Protein 4Q7K (pdb70)

Sequence (188 aa):
NFSVKPGSLVAVLGSTLMNLIPRLGHISAVPQETVLFSGTIKENLKWGREDATDDEIVEAAKIAQIHDFIISLPEGYDSRVERGGRNFSGGQKQRLSIARALVKKPKVLILDDCTSSVDPITEKRILDGLKRYTKGCTTFIITQKIPTALLADKILVLHEGKVAGFGTHKELLEHCKPYREIYESQFG

Foldseek 3Di:
DLEDDQLFEEEEAAVVVVVCVVVSQQEAEQALQFFAAWFFLLCRLCVPPVPQDPVLLLLLLVLLVQQVVQCPDPVRRRDTQHGSSVVDDLQNRLSSSSSSRVSSLGSEYEYENNNVRPDPVSVLSNNVSSSVPNGSHYYYYYDLDPVSNQSTQKYFYAHVGDTQDIGHLVRCCVGGVVSVVSVVVRPD

Organism: Thermotoga maritima (strain ATCC 43589 / DSM 3109 / JCM 10099 / NBRC 100826 / MSB8) (NCBI:txid243274)

Structure (mmCIF, N/CA/C/O backbone):
data_4Q7K
#
_entry.id   4Q7K
#
_cell.length_a   80.170
_cell.length_b   80.170
_cell.length_c   129.570
_cell.angle_alpha   90.00
_cell.angle_beta   90.00
_cell.angle_gamma   120.00
#
_symmetry.space_group_name_H-M   'P 65 2 2'
#
loop_
_entity.id
_entity.type
_entity.pdbx_description
1 polymer 'ABC transporter'
2 water water
#
loop_
_atom_site.group_PDB
_atom_site.id
_atom_site.type_symbol
_atom_site.label_atom_id
_atom_site.label_alt_id
_atom_site.label_comp_id
_atom_site.label_asym_id
_atom_site.label_entity_id
_atom_site.label_seq_id
_atom_site.pdbx_PDB_ins_code
_atom_site.Cartn_x
_atom_site.Cartn_y
_atom_site.Cartn_z
_atom_site.occupancy
_atom_site.B_iso_or_equiv
_atom_site.auth_seq_id
_atom_site.auth_comp_id
_atom_site.auth_asym_id
_atom_site.auth_atom_id
_atom_site.pdbx_PDB_model_num
ATOM 1 N N . ASN A 1 25 ? 27.564 43.799 -17.398 1.00 125.91 353 ASN A N 1
ATOM 2 C CA . ASN A 1 25 ? 27.629 44.509 -16.126 1.00 122.27 353 ASN A CA 1
ATOM 3 C C . ASN A 1 25 ? 26.533 44.058 -15.169 1.00 116.64 353 ASN A C 1
ATOM 4 O O . ASN A 1 25 ? 26.727 43.149 -14.361 1.00 110.09 353 ASN A O 1
ATOM 9 N N . PHE A 1 26 ? 25.377 44.702 -15.279 1.00 119.75 354 PHE A N 1
ATOM 10 C CA . PHE A 1 26 ? 24.242 44.430 -14.410 1.00 118.62 354 PHE A CA 1
ATOM 11 C C . PHE A 1 26 ? 23.346 43.345 -15.026 1.00 119.86 354 PHE A C 1
ATOM 12 O O . PHE A 1 26 ? 22.140 43.290 -14.785 1.00 121.22 354 PHE A O 1
ATOM 20 N N . SER A 1 27 ? 23.948 42.471 -15.824 1.00 117.09 355 SER A N 1
ATOM 21 C CA . SER A 1 27 ? 23.216 41.353 -16.404 1.00 112.49 355 SER A CA 1
ATOM 22 C C . SER A 1 27 ? 23.669 40.031 -15.794 1.00 106.67 355 SER A C 1
ATOM 23 O O . SER A 1 27 ? 24.806 39.897 -15.338 1.00 107.13 355 SER A O 1
ATOM 26 N N . VAL A 1 28 ? 22.770 39.056 -15.784 1.00 98.06 356 VAL A N 1
ATOM 27 C CA . VAL A 1 28 ? 23.091 37.738 -15.262 1.00 92.45 356 VAL A CA 1
ATOM 28 C C . VAL A 1 28 ? 23.039 36.695 -16.367 1.00 87.89 356 VAL A C 1
ATOM 29 O O . VAL A 1 28 ? 22.123 36.695 -17.186 1.00 94.64 356 VAL A O 1
ATOM 33 N N . LYS A 1 29 ? 24.038 35.819 -16.396 1.00 82.71 357 LYS A N 1
ATOM 34 C CA . LYS A 1 29 ? 24.062 34.742 -17.367 1.00 90.27 357 LYS A CA 1
ATOM 35 C C . LYS A 1 29 ? 22.950 33.753 -17.053 1.00 95.07 357 LYS A C 1
ATOM 36 O O . LYS A 1 29 ? 22.913 33.188 -15.957 1.00 96.88 357 LYS A O 1
ATOM 42 N N . PRO A 1 30 ? 22.033 33.551 -18.013 1.00 99.23 358 PRO A N 1
ATOM 43 C CA . PRO A 1 30 ? 20.901 32.626 -17.881 1.00 93.27 358 PRO A CA 1
ATOM 44 C C . PRO A 1 30 ? 21.318 31.270 -17.322 1.00 89.08 358 PRO A C 1
ATOM 45 O O . PRO A 1 30 ? 22.274 30.671 -17.814 1.00 93.50 358 PRO A O 1
ATOM 49 N N . GLY A 1 31 ? 20.625 30.806 -16.286 1.00 75.88 359 GLY A N 1
ATOM 50 C CA . GLY A 1 31 ? 20.920 29.512 -15.706 1.00 71.44 359 GLY A CA 1
ATOM 51 C C . GLY A 1 31 ? 21.933 29.538 -14.580 1.00 76.71 359 GLY A C 1
ATOM 52 O O . GLY A 1 31 ? 22.365 28.487 -14.109 1.00 83.12 359 GLY A O 1
ATOM 53 N N . SER A 1 32 ? 22.319 30.730 -14.135 1.00 72.13 360 SER A N 1
ATOM 54 C CA . SER A 1 32 ? 23.286 30.819 -13.044 1.00 72.69 360 SER A CA 1
ATOM 55 C C . SER A 1 32 ? 22.608 30.945 -11.680 1.00 64.75 360 SER A C 1
ATOM 56 O O . SER A 1 32 ? 21.395 31.142 -11.588 1.00 59.85 360 SER A O 1
ATOM 59 N N . LEU A 1 33 ? 23.408 30.813 -10.628 1.00 59.40 361 LEU A N 1
ATOM 60 C CA . LEU A 1 33 ? 22.937 30.998 -9.261 1.00 56.49 361 LEU A CA 1
ATOM 61 C C . LEU A 1 33 ? 23.421 32.349 -8.726 1.00 51.23 361 LEU A C 1
ATOM 62 O O . LEU A 1 33 ? 24.607 32.652 -8.793 1.00 54.45 361 LEU A O 1
ATOM 67 N N . VAL A 1 34 ? 22.493 33.143 -8.198 1.00 49.15 362 VAL A N 1
ATOM 68 C CA . VAL A 1 34 ? 22.804 34.472 -7.655 1.00 49.56 362 VAL A CA 1
ATOM 69 C C . VAL A 1 34 ? 22.404 34.565 -6.182 1.00 47.23 362 VAL A C 1
ATOM 70 O O . VAL A 1 34 ? 21.236 34.402 -5.842 1.00 50.22 362 VAL A O 1
ATOM 74 N N . ALA A 1 35 ? 23.370 34.814 -5.305 1.00 45.81 363 ALA A N 1
ATOM 75 C CA . ALA A 1 35 ? 23.056 35.038 -3.896 1.00 48.61 363 ALA A CA 1
ATOM 76 C C . ALA A 1 35 ? 22.638 36.484 -3.685 1.00 52.72 363 ALA A C 1
ATOM 77 O O . ALA A 1 35 ? 23.220 37.401 -4.272 1.00 50.35 363 ALA A O 1
ATOM 79 N N . VAL A 1 36 ? 21.634 36.669 -2.836 1.00 45.65 364 VAL A N 1
ATOM 80 C CA . VAL A 1 36 ? 21.095 37.982 -2.531 1.00 55.50 364 VAL A CA 1
ATOM 81 C C . VAL A 1 36 ? 21.261 38.307 -1.049 1.00 54.20 364 VAL A C 1
ATOM 82 O O . VAL A 1 36 ? 20.622 37.677 -0.206 1.00 56.75 364 VAL A O 1
ATOM 86 N N . LEU A 1 37 ? 22.098 39.296 -0.743 1.00 51.47 365 LEU A N 1
ATOM 87 C CA . LEU A 1 37 ? 22.351 39.728 0.631 1.00 55.88 365 LEU A CA 1
ATOM 88 C C . LEU A 1 37 ? 21.759 41.111 0.880 1.00 62.12 365 LEU A C 1
ATOM 89 O O . LEU A 1 37 ? 21.691 41.934 -0.031 1.00 66.53 365 LEU A O 1
ATOM 94 N N . GLY A 1 38 ? 21.341 41.370 2.115 1.00 72.87 366 GLY A N 1
ATOM 95 C CA . GLY A 1 38 ? 20.874 42.695 2.501 1.00 73.22 366 GLY A CA 1
ATOM 96 C C . GLY A 1 38 ? 19.413 42.735 2.906 1.00 81.24 366 GLY A C 1
ATOM 97 O O . GLY A 1 38 ? 18.537 42.272 2.169 1.00 88.32 366 GLY A O 1
ATOM 98 N N . SER A 1 45 ? 10.584 41.227 -0.631 1.00 97.81 373 SER A N 1
ATOM 99 C CA . SER A 1 45 ? 9.958 41.411 -1.936 1.00 99.66 373 SER A CA 1
ATOM 100 C C . SER A 1 45 ? 10.499 42.653 -2.641 1.00 104.63 373 SER A C 1
ATOM 101 O O . SER A 1 45 ? 9.917 43.139 -3.613 1.00 101.67 373 SER A O 1
ATOM 104 N N . THR A 1 46 ? 11.617 43.162 -2.133 1.00 113.70 374 THR A N 1
ATOM 105 C CA . THR A 1 46 ? 12.315 44.285 -2.747 1.00 116.72 374 THR A CA 1
ATOM 106 C C . THR A 1 46 ? 13.010 43.826 -4.023 1.00 117.11 374 THR A C 1
ATOM 107 O O . THR A 1 46 ? 13.285 44.615 -4.928 1.00 116.79 374 THR A O 1
ATOM 111 N N . LEU A 1 47 ? 13.283 42.526 -4.069 1.00 111.05 375 LEU A N 1
ATOM 112 C CA . LEU A 1 47 ? 14.089 41.903 -5.114 1.00 96.69 375 LEU A CA 1
ATOM 113 C C . LEU A 1 47 ? 13.303 41.725 -6.406 1.00 93.84 375 LEU A C 1
ATOM 114 O O . LEU A 1 47 ? 13.870 41.757 -7.497 1.00 92.96 375 LEU A O 1
ATOM 119 N N . MET A 1 48 ? 11.995 41.542 -6.269 1.00 94.60 376 MET A N 1
ATOM 120 C CA . MET A 1 48 ? 11.120 41.284 -7.406 1.00 101.54 376 MET A CA 1
ATOM 121 C C . MET A 1 48 ? 11.191 42.373 -8.469 1.00 106.15 376 MET A C 1
ATOM 122 O O . MET A 1 48 ? 11.059 42.101 -9.664 1.00 101.77 376 MET A O 1
ATOM 127 N N . ASN A 1 49 ? 11.401 43.605 -8.025 1.00 112.41 377 ASN A N 1
ATOM 128 C CA . ASN A 1 49 ? 11.454 44.742 -8.928 1.00 120.60 377 ASN A CA 1
ATOM 129 C C . ASN A 1 49 ? 12.575 44.613 -9.951 1.00 116.37 377 ASN A C 1
ATOM 130 O O . ASN A 1 49 ? 12.370 44.840 -11.144 1.00 118.43 377 ASN A O 1
ATOM 135 N N . LEU A 1 50 ? 13.756 44.232 -9.479 1.00 105.32 378 LEU A N 1
ATOM 136 C CA . LEU A 1 50 ? 14.952 44.277 -10.309 1.00 104.34 378 LEU A CA 1
ATOM 137 C C . LEU A 1 50 ? 15.060 43.111 -11.289 1.00 110.23 378 LEU A C 1
ATOM 138 O O . LEU A 1 50 ? 15.723 43.237 -12.315 1.00 114.83 378 LEU A O 1
ATOM 143 N N . ILE A 1 51 ? 14.400 41.995 -10.985 1.00 109.77 379 ILE A N 1
ATOM 144 C CA . ILE A 1 51 ? 14.553 40.762 -11.768 1.00 104.43 379 ILE A CA 1
ATOM 145 C C . ILE A 1 51 ? 14.275 40.888 -13.278 1.00 108.08 379 ILE A C 1
ATOM 146 O O . ILE A 1 51 ? 15.083 40.419 -14.086 1.00 109.70 379 ILE A O 1
ATOM 151 N N . PRO A 1 52 ? 13.146 41.511 -13.676 1.00 107.55 380 PRO A N 1
ATOM 152 C CA . PRO A 1 52 ? 12.945 41.603 -15.129 1.00 116.25 380 PRO A CA 1
ATOM 153 C C . PRO A 1 52 ? 13.990 42.508 -15.778 1.00 122.93 380 PRO A C 1
ATOM 154 O O . PRO A 1 52 ? 14.551 42.173 -16.825 1.00 127.67 380 PRO A O 1
ATOM 158 N N . ARG A 1 53 ? 14.252 43.641 -15.131 1.00 120.39 381 ARG A N 1
ATOM 159 C CA . ARG A 1 53 ? 15.301 44.567 -15.543 1.00 118.91 381 ARG A CA 1
ATOM 160 C C . ARG A 1 53 ? 16.677 43.895 -15.408 1.00 116.39 381 ARG A C 1
ATOM 161 O O . ARG A 1 53 ? 17.659 44.323 -16.021 1.00 118.11 381 ARG A O 1
ATOM 169 N N . LEU A 1 54 ? 16.726 42.821 -14.623 1.00 113.86 382 LEU A N 1
ATOM 170 C CA . LEU A 1 54 ? 17.920 41.993 -14.500 1.00 107.30 382 LEU A CA 1
ATOM 171 C C . LEU A 1 54 ? 17.795 40.777 -15.417 1.00 106.71 382 LEU A C 1
ATOM 172 O O . LEU A 1 54 ? 18.793 40.248 -15.916 1.00 108.07 382 LEU A O 1
ATOM 177 N N . GLY A 1 79 ? 3.601 35.700 -15.162 1.00 144.83 407 GLY A N 1
ATOM 178 C CA . GLY A 1 79 ? 5.013 35.410 -15.330 1.00 142.62 407 GLY A CA 1
ATOM 179 C C . GLY A 1 79 ? 5.361 33.952 -15.083 1.00 139.80 407 GLY A C 1
ATOM 180 O O . GLY A 1 79 ? 4.481 33.120 -14.850 1.00 143.01 407 GLY A O 1
ATOM 181 N N . HIS A 1 80 ? 6.656 33.648 -15.140 1.00 130.26 408 HIS A N 1
ATOM 182 C CA . HIS A 1 80 ? 7.154 32.290 -14.941 1.00 120.77 408 HIS A CA 1
ATOM 183 C C . HIS A 1 80 ? 8.122 32.263 -13.758 1.00 108.63 408 HIS A C 1
ATOM 184 O O . HIS A 1 80 ? 9.177 31.625 -13.815 1.00 92.63 408 HIS A O 1
ATOM 191 N N . ILE A 1 81 ? 7.765 32.971 -12.691 1.00 109.79 409 ILE A N 1
ATOM 192 C CA . ILE A 1 81 ? 8.635 33.095 -11.527 1.00 106.20 409 ILE A CA 1
ATOM 193 C C . ILE A 1 81 ? 8.114 32.306 -10.333 1.00 112.33 409 ILE A C 1
ATOM 194 O O . ILE A 1 81 ? 6.993 32.521 -9.871 1.00 118.08 409 ILE A O 1
ATOM 199 N N . SER A 1 82 ? 8.940 31.395 -9.835 1.00 88.02 410 SER A N 1
ATOM 200 C CA . SER A 1 82 ? 8.569 30.564 -8.700 1.00 82.65 410 SER A CA 1
ATOM 201 C C . SER A 1 82 ? 9.374 30.937 -7.456 1.00 81.09 410 SER A C 1
ATOM 202 O O . SER A 1 82 ? 10.600 30.833 -7.440 1.00 82.28 410 SER A O 1
ATOM 205 N N . ALA A 1 83 ? 8.671 31.375 -6.418 1.00 76.87 411 ALA A N 1
ATOM 206 C CA . ALA A 1 83 ? 9.294 31.713 -5.147 1.00 72.85 411 ALA A CA 1
ATOM 207 C C . ALA A 1 83 ? 8.914 30.710 -4.060 1.00 68.48 411 ALA A C 1
ATOM 208 O O . ALA A 1 83 ? 7.753 30.329 -3.925 1.00 77.25 411 ALA A O 1
ATOM 210 N N . VAL A 1 84 ? 9.908 30.288 -3.289 1.00 61.04 412 VAL A N 1
ATOM 211 C CA . VAL A 1 84 ? 9.695 29.368 -2.176 1.00 53.55 412 VAL A CA 1
ATOM 212 C C . VAL A 1 84 ? 9.786 30.165 -0.887 1.00 64.50 412 VAL A C 1
ATOM 213 O O . VAL A 1 84 ? 10.872 30.635 -0.535 1.00 59.31 412 VAL A O 1
ATOM 217 N N . PRO A 1 85 ? 8.648 30.342 -0.189 1.00 69.97 413 PRO A N 1
ATOM 218 C CA . PRO A 1 85 ? 8.606 31.098 1.071 1.00 77.73 413 PRO A CA 1
ATOM 219 C C . PRO A 1 85 ? 9.432 30.414 2.157 1.00 73.69 413 PRO A C 1
ATOM 220 O O . PRO A 1 85 ? 9.707 29.228 2.020 1.00 69.99 413 PRO A O 1
ATOM 224 N N . GLN A 1 86 ? 9.837 31.131 3.204 1.00 62.36 414 GLN A N 1
ATOM 225 C CA . GLN A 1 86 ? 10.575 30.474 4.283 1.00 70.42 414 GLN A CA 1
ATOM 226 C C . GLN A 1 86 ? 9.662 29.466 4.975 1.00 76.70 414 GLN A C 1
ATOM 227 O O . GLN A 1 86 ? 10.082 28.346 5.297 1.00 72.80 414 GLN A O 1
ATOM 233 N N . GLU A 1 87 ? 8.405 29.859 5.170 1.00 80.34 415 GLU A N 1
ATOM 234 C CA . GLU A 1 87 ? 7.409 28.971 5.758 1.00 93.06 415 GLU A CA 1
ATOM 235 C C . GLU A 1 87 ? 6.565 28.289 4.682 1.00 84.97 415 GLU A C 1
ATOM 236 O O . GLU A 1 87 ? 5.980 28.933 3.808 1.00 76.08 415 GLU A O 1
ATOM 242 N N . THR A 1 88 ? 6.499 26.969 4.781 1.00 86.22 416 THR A N 1
ATOM 243 C CA . THR A 1 88 ? 5.951 26.132 3.731 1.00 78.80 416 THR A CA 1
ATOM 244 C C . THR A 1 88 ? 4.429 25.987 3.789 1.00 64.15 416 THR A C 1
ATOM 245 O O . THR A 1 88 ? 3.811 26.165 4.837 1.00 66.72 416 THR A O 1
ATOM 249 N N . VAL A 1 89 ? 3.842 25.674 2.640 1.00 56.46 417 VAL A N 1
ATOM 250 C CA . VAL A 1 89 ? 2.438 25.298 2.526 1.00 54.21 417 VAL A CA 1
ATOM 251 C C . VAL A 1 89 ? 2.301 23.837 2.091 1.00 53.71 417 VAL A C 1
ATOM 252 O O . VAL A 1 89 ? 2.469 23.530 0.912 1.00 59.69 417 VAL A O 1
ATOM 256 N N . LEU A 1 90 ? 2.012 22.936 3.031 1.00 44.52 418 LEU A N 1
ATOM 257 C CA . LEU A 1 90 ? 1.801 21.535 2.691 1.00 41.04 418 LEU A CA 1
ATOM 258 C C . LEU A 1 90 ? 0.407 21.094 3.123 1.00 42.08 418 LEU A C 1
ATOM 259 O O . LEU A 1 90 ? -0.085 21.508 4.173 1.00 48.59 418 LEU A O 1
ATOM 264 N N . PHE A 1 91 ? -0.239 20.259 2.315 1.00 40.12 419 PHE A N 1
ATOM 265 C CA . PHE A 1 91 ? -1.638 19.947 2.615 1.00 42.79 419 PHE A CA 1
ATOM 266 C C . PHE A 1 91 ? -1.875 18.457 2.822 1.00 43.61 419 PHE A C 1
ATOM 267 O O . PHE A 1 91 ? -1.077 17.620 2.393 1.00 44.42 419 PHE A O 1
ATOM 275 N N . SER A 1 92 ? -2.962 18.140 3.524 1.00 47.48 420 SER A N 1
ATOM 276 C CA . SER A 1 92 ? -3.392 16.753 3.695 1.00 45.79 420 SER A CA 1
ATOM 277 C C . SER A 1 92 ? -3.593 16.125 2.336 1.00 48.03 420 SER A C 1
ATOM 278 O O . SER A 1 92 ? -4.305 16.679 1.494 1.00 52.61 420 SER A O 1
ATOM 281 N N . GLY A 1 93 ? -2.966 14.969 2.132 1.00 45.31 421 GLY A N 1
ATOM 282 C CA . GLY A 1 93 ? -2.999 14.266 0.863 1.00 45.81 421 GLY A CA 1
ATOM 283 C C . GLY A 1 93 ? -1.730 13.430 0.792 1.00 47.14 421 GLY A C 1
ATOM 284 O O . GLY A 1 93 ? -1.167 13.083 1.834 1.00 48.48 421 GLY A O 1
ATOM 285 N N . THR A 1 94 ? -1.262 13.107 -0.415 1.00 42.45 422 THR A N 1
ATOM 286 C CA . THR A 1 94 ? -0.006 12.375 -0.546 1.00 37.79 422 THR A CA 1
ATOM 287 C C . THR A 1 94 ? 1.159 13.303 -0.864 1.00 37.90 422 THR A C 1
ATOM 288 O O . THR A 1 94 ? 0.959 14.450 -1.250 1.00 38.39 422 THR A O 1
ATOM 292 N N . ILE A 1 95 ? 2.368 12.772 -0.715 1.00 36.40 423 ILE A N 1
ATOM 293 C CA . ILE A 1 95 ? 3.576 13.502 -1.081 1.00 34.34 423 ILE A CA 1
ATOM 294 C C . ILE A 1 95 ? 3.521 13.876 -2.560 1.00 36.70 423 ILE A C 1
ATOM 295 O O . ILE A 1 95 ? 3.787 15.009 -2.934 1.00 31.88 423 ILE A O 1
ATOM 300 N N . LYS A 1 96 ? 3.183 12.916 -3.412 1.00 36.17 424 LYS A N 1
ATOM 301 C CA . LYS A 1 96 ? 3.077 13.186 -4.839 1.00 35.57 424 LYS A CA 1
ATOM 302 C C . LYS A 1 96 ? 2.095 14.323 -5.156 1.00 35.44 424 LYS A C 1
ATOM 303 O O . LYS A 1 96 ? 2.404 15.225 -5.953 1.00 37.43 424 LYS A O 1
ATOM 309 N N . GLU A 1 97 ? 0.913 14.289 -4.544 1.00 36.54 425 GLU A N 1
ATOM 310 C CA . GLU A 1 97 ? -0.081 15.347 -4.759 1.00 36.30 425 GLU A CA 1
ATOM 311 C C . GLU A 1 97 ? 0.509 16.718 -4.392 1.00 34.31 425 GLU A C 1
ATOM 312 O O . GLU A 1 97 ? 0.313 17.715 -5.107 1.00 36.76 425 GLU A O 1
ATOM 318 N N . ASN A 1 98 ? 1.261 16.746 -3.294 1.00 36.81 426 ASN A N 1
ATOM 319 C CA . ASN A 1 98 ? 1.865 18.006 -2.819 1.00 37.71 426 ASN A CA 1
ATOM 320 C C . ASN A 1 98 ? 2.920 18.516 -3.779 1.00 36.02 426 ASN A C 1
ATOM 321 O O . ASN A 1 98 ? 2.991 19.708 -4.067 1.00 37.60 426 ASN A O 1
ATOM 326 N N . LEU A 1 99 ? 3.743 17.603 -4.292 1.00 32.48 427 LEU A N 1
ATOM 327 C CA . LEU A 1 99 ? 4.818 18.007 -5.196 1.00 32.92 427 LEU A CA 1
ATOM 328 C C . LEU A 1 99 ? 4.293 18.449 -6.566 1.00 35.06 427 LEU A C 1
ATOM 329 O O . LEU A 1 99 ? 4.923 19.274 -7.231 1.00 41.48 427 LEU A O 1
ATOM 334 N N . LYS A 1 100 ? 3.134 17.923 -6.967 1.00 37.40 428 LYS A N 1
ATOM 335 C CA . LYS A 1 100 ? 2.482 18.270 -8.233 1.00 43.55 428 LYS A CA 1
ATOM 336 C C . LYS A 1 100 ? 1.587 19.499 -8.178 1.00 42.02 428 LYS A C 1
ATOM 337 O O . LYS A 1 100 ? 1.040 19.916 -9.200 1.00 44.72 428 LYS A O 1
ATOM 343 N N . TRP A 1 101 ? 1.395 20.055 -6.987 1.00 44.97 429 TRP A N 1
ATOM 344 C CA . TRP A 1 101 ? 0.458 21.141 -6.814 1.00 48.01 429 TRP A CA 1
ATOM 345 C C . TRP A 1 101 ? 0.910 22.352 -7.633 1.00 50.88 429 TRP A C 1
ATOM 346 O O . TRP A 1 101 ? 1.994 22.891 -7.410 1.00 57.79 429 TRP A O 1
ATOM 357 N N . GLY A 1 102 ? 0.094 22.759 -8.599 1.00 53.95 430 GLY A N 1
ATOM 358 C CA . GLY A 1 102 ? 0.467 23.863 -9.465 1.00 66.26 430 GLY A CA 1
ATOM 359 C C . GLY A 1 102 ? 1.134 23.448 -10.771 1.00 64.93 430 GLY A C 1
ATOM 360 O O . GLY A 1 102 ? 1.372 24.285 -11.638 1.00 76.27 430 GLY A O 1
ATOM 361 N N . ARG A 1 103 ? 1.446 22.163 -10.917 1.00 52.54 431 ARG A N 1
ATOM 362 C CA . ARG A 1 103 ? 1.958 21.656 -12.195 1.00 44.12 431 ARG A CA 1
ATOM 363 C C . ARG A 1 103 ? 1.288 20.320 -12.524 1.00 38.27 431 ARG A C 1
ATOM 364 O O . ARG A 1 103 ? 1.850 19.240 -12.318 1.00 39.21 431 ARG A O 1
ATOM 372 N N . GLU A 1 104 ? 0.062 20.421 -13.047 1.00 40.15 432 GLU A N 1
ATOM 373 C CA . GLU A 1 104 ? -0.761 19.228 -13.269 1.00 37.69 432 GLU A CA 1
ATOM 374 C C . GLU A 1 104 ? -0.126 18.195 -14.189 1.00 38.90 432 GLU A C 1
ATOM 375 O O . GLU A 1 104 ? -0.414 17.010 -14.078 1.00 40.85 432 GLU A O 1
ATOM 381 N N . ASP A 1 105 ? 0.693 18.647 -15.128 1.00 36.62 433 ASP A N 1
ATOM 382 C CA . ASP A 1 105 ? 1.217 17.738 -16.151 1.00 36.54 433 ASP A CA 1
ATOM 383 C C . ASP A 1 105 ? 2.622 17.194 -15.834 1.00 41.58 433 ASP A C 1
ATOM 384 O O . ASP A 1 105 ? 3.289 16.669 -16.714 1.00 38.57 433 ASP A O 1
ATOM 389 N N . ALA A 1 106 ? 3.068 17.313 -14.594 1.00 35.44 434 ALA A N 1
ATOM 390 C CA . ALA A 1 106 ? 4.361 16.716 -14.207 1.00 34.84 434 ALA A CA 1
ATOM 391 C C . ALA A 1 106 ? 4.287 15.189 -14.179 1.00 37.00 434 ALA A C 1
ATOM 392 O O . ALA A 1 106 ? 3.336 14.608 -13.627 1.00 38.04 434 ALA A O 1
ATOM 394 N N . THR A 1 107 ? 5.278 14.532 -14.778 1.00 35.69 435 THR A N 1
ATOM 395 C CA . THR A 1 107 ? 5.318 13.072 -14.766 1.00 35.53 435 THR A CA 1
ATOM 396 C C . THR A 1 107 ? 5.933 12.581 -13.457 1.00 37.16 435 THR A C 1
ATOM 397 O O . THR A 1 107 ? 6.563 13.354 -12.730 1.00 34.17 435 THR A O 1
ATOM 401 N N . ASP A 1 108 ? 5.722 11.305 -13.145 1.00 37.02 436 ASP A N 1
ATOM 402 C CA . ASP A 1 108 ? 6.336 10.733 -11.951 1.00 39.16 436 ASP A CA 1
ATOM 403 C C . ASP A 1 108 ? 7.858 10.889 -11.981 1.00 35.76 436 ASP A C 1
ATOM 404 O O . ASP A 1 108 ? 8.480 11.206 -10.946 1.00 34.88 436 ASP A O 1
ATOM 409 N N . ASP A 1 109 ? 8.479 10.680 -13.141 1.00 33.63 437 ASP A N 1
ATOM 410 C CA . ASP A 1 109 ? 9.947 10.802 -13.166 1.00 33.19 437 ASP A CA 1
ATOM 411 C C . ASP A 1 109 ? 10.413 12.247 -13.042 1.00 35.83 437 ASP A C 1
ATOM 412 O O . ASP A 1 109 ? 11.457 12.512 -12.483 1.00 34.45 437 ASP A O 1
ATOM 417 N N . GLU A 1 110 ? 9.641 13.195 -13.574 1.00 31.11 438 GLU A N 1
ATOM 418 C CA . GLU A 1 110 ? 9.988 14.599 -13.344 1.00 29.64 438 GLU A CA 1
ATOM 419 C C . GLU A 1 110 ? 9.915 14.974 -11.859 1.00 32.53 438 GLU A C 1
ATOM 420 O O . GLU A 1 110 ? 10.719 15.763 -11.352 1.00 33.48 438 GLU A O 1
ATOM 426 N N . ILE A 1 111 ? 8.951 14.412 -11.139 1.00 30.75 439 ILE A N 1
ATOM 427 C CA . ILE A 1 111 ? 8.856 14.683 -9.711 1.00 34.08 439 ILE A CA 1
ATOM 428 C C . ILE A 1 111 ? 10.054 14.071 -8.964 1.00 34.56 439 ILE A C 1
ATOM 429 O O . ILE A 1 111 ? 10.592 14.658 -8.039 1.00 32.73 439 ILE A O 1
ATOM 434 N N . VAL A 1 112 ? 10.450 12.875 -9.383 1.00 34.16 440 VAL A N 1
ATOM 435 C CA . VAL A 1 112 ? 11.624 12.241 -8.774 1.00 30.68 440 VAL A CA 1
ATOM 436 C C . VAL A 1 112 ? 12.856 13.086 -9.010 1.00 33.61 440 VAL A C 1
ATOM 437 O O . VAL A 1 112 ? 13.653 13.296 -8.092 1.00 36.03 440 VAL A O 1
ATOM 441 N N . GLU A 1 113 ? 13.021 13.567 -10.243 1.00 32.36 441 GLU A N 1
ATOM 442 C CA . GLU A 1 113 ? 14.226 14.329 -10.578 1.00 36.53 441 GLU A CA 1
ATOM 443 C C . GLU A 1 113 ? 14.292 15.587 -9.711 1.00 40.68 441 GLU A C 1
ATOM 444 O O . GLU A 1 113 ? 15.354 15.947 -9.181 1.00 33.55 441 GLU A O 1
ATOM 450 N N . ALA A 1 114 ? 13.142 16.236 -9.524 1.00 33.80 442 ALA A N 1
ATOM 451 C CA . ALA A 1 114 ? 13.061 17.408 -8.659 1.00 35.43 442 ALA A CA 1
ATOM 452 C C . ALA A 1 114 ? 13.398 17.097 -7.206 1.00 38.24 442 ALA A C 1
ATOM 453 O O . ALA A 1 114 ? 14.084 17.872 -6.536 1.00 36.15 442 ALA A O 1
ATOM 455 N N . ALA A 1 115 ? 12.845 16.003 -6.700 1.00 31.64 443 ALA A N 1
ATOM 456 C CA . ALA A 1 115 ? 13.083 15.605 -5.322 1.00 33.19 443 ALA A CA 1
ATOM 457 C C . ALA A 1 115 ? 14.542 15.194 -5.132 1.00 31.87 443 ALA A C 1
ATOM 458 O O . ALA A 1 115 ? 15.120 15.447 -4.085 1.00 31.06 443 ALA A O 1
ATOM 460 N N . LYS A 1 116 ? 15.157 14.604 -6.156 1.00 29.34 444 LYS A N 1
ATOM 461 C CA . LYS A 1 116 ? 16.599 14.314 -6.063 1.00 33.05 444 LYS A CA 1
ATOM 462 C C . LYS A 1 116 ? 17.456 15.587 -5.960 1.00 33.76 444 LYS A C 1
ATOM 463 O O . LYS A 1 116 ? 18.385 15.654 -5.162 1.00 33.75 444 LYS A O 1
ATOM 469 N N . ILE A 1 117 ? 17.133 16.614 -6.748 1.00 34.05 445 ILE A N 1
ATOM 470 C CA . ILE A 1 117 ? 17.874 17.872 -6.655 1.00 35.79 445 ILE A CA 1
ATOM 471 C C . ILE A 1 117 ? 17.675 18.533 -5.294 1.00 32.31 445 ILE A C 1
ATOM 472 O O . ILE A 1 117 ? 18.628 19.071 -4.714 1.00 33.95 445 ILE A O 1
ATOM 477 N N . ALA A 1 118 ? 16.439 18.473 -4.787 1.00 31.51 446 ALA A N 1
ATOM 478 C CA . ALA A 1 118 ? 16.104 18.999 -3.457 1.00 33.74 446 ALA A CA 1
ATOM 479 C C . ALA A 1 118 ? 16.629 18.120 -2.305 1.00 33.27 446 ALA A C 1
ATOM 480 O O . ALA A 1 118 ? 16.387 18.413 -1.140 1.00 30.58 446 ALA A O 1
ATOM 482 N N . GLN A 1 119 ? 17.333 17.038 -2.634 1.00 31.87 447 GLN A N 1
ATOM 483 C CA . GLN A 1 119 ? 17.867 16.115 -1.619 1.00 33.84 447 GLN A CA 1
ATOM 484 C C . GLN A 1 119 ? 16.818 15.550 -0.645 1.00 33.30 447 GLN A C 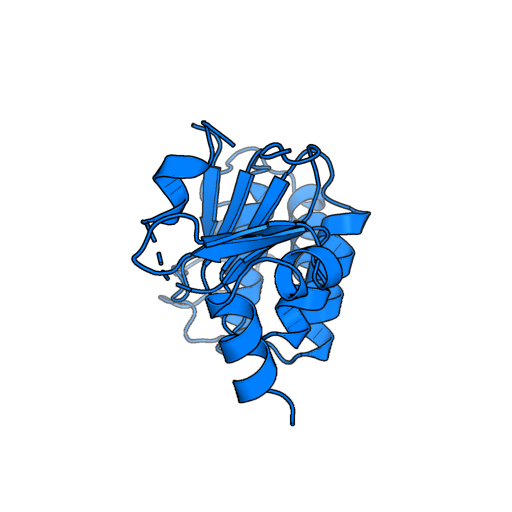1
ATOM 485 O O . GLN A 1 119 ? 17.095 15.372 0.549 1.00 33.67 447 GLN A O 1
ATOM 491 N N . ILE A 1 120 ? 15.641 15.214 -1.176 1.00 31.77 448 ILE A N 1
ATOM 492 C CA . ILE A 1 120 ? 14.559 14.681 -0.346 1.00 32.54 448 ILE A CA 1
ATOM 493 C C . ILE A 1 120 ? 14.042 13.332 -0.929 1.00 35.82 448 ILE A C 1
ATOM 494 O O . ILE A 1 120 ? 13.225 12.659 -0.302 1.00 32.14 448 ILE A O 1
ATOM 499 N N . HIS A 1 121 ? 14.549 12.936 -2.101 1.00 32.63 449 HIS A N 1
ATOM 500 C CA . HIS A 1 121 ? 14.105 11.703 -2.771 1.00 33.98 449 HIS A CA 1
ATOM 501 C C . HIS A 1 121 ? 14.421 10.458 -1.944 1.00 35.35 449 HIS A C 1
ATOM 502 O O . HIS A 1 121 ? 13.596 9.551 -1.834 1.00 35.99 449 HIS A O 1
ATOM 509 N N . ASP A 1 122 ? 15.627 10.400 -1.379 1.00 32.25 450 ASP A N 1
ATOM 510 C CA . ASP A 1 122 ? 16.012 9.196 -0.646 1.00 40.07 450 ASP A CA 1
ATOM 511 C C . ASP A 1 122 ? 15.103 9.029 0.555 1.00 37.97 450 ASP A C 1
ATOM 512 O O . ASP A 1 122 ? 14.707 7.904 0.896 1.00 40.01 450 ASP A O 1
ATOM 517 N N . PHE A 1 123 ? 14.796 10.141 1.213 1.00 35.06 451 PHE A N 1
ATOM 518 C CA . PHE A 1 123 ? 13.864 10.125 2.327 1.00 33.72 451 PHE A CA 1
ATOM 519 C C . PHE A 1 123 ? 12.463 9.665 1.902 1.00 39.52 451 PHE A C 1
ATOM 520 O O . PHE A 1 123 ? 11.867 8.788 2.548 1.00 39.37 451 PHE A O 1
ATOM 528 N N . ILE A 1 124 ? 11.948 10.230 0.811 1.00 31.76 452 ILE A N 1
ATOM 529 C CA . ILE A 1 124 ? 10.629 9.802 0.299 1.00 32.68 452 ILE A CA 1
ATOM 530 C C . ILE A 1 124 ? 10.614 8.304 -0.023 1.00 36.99 452 ILE A C 1
ATOM 531 O O . ILE A 1 124 ? 9.699 7.614 0.378 1.00 39.03 452 ILE A O 1
ATOM 536 N N . ILE A 1 125 ? 11.637 7.813 -0.720 1.00 35.66 453 ILE A N 1
ATOM 537 C CA . ILE A 1 125 ? 11.737 6.389 -1.100 1.00 37.11 453 ILE A CA 1
ATOM 538 C C . ILE A 1 125 ? 11.749 5.496 0.126 1.00 38.57 453 ILE A C 1
ATOM 539 O O . ILE A 1 1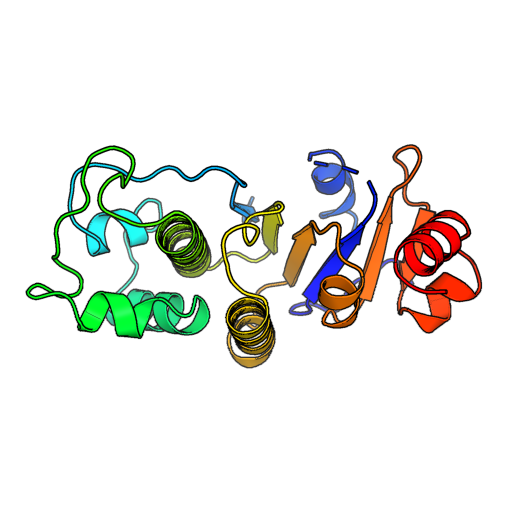25 ? 11.245 4.360 0.102 1.00 40.49 453 ILE A O 1
ATOM 544 N N . SER A 1 126 ? 12.315 6.015 1.214 1.00 38.07 454 SER A N 1
ATOM 545 C CA . SER A 1 126 ? 12.467 5.210 2.429 1.00 42.30 454 SER A CA 1
ATOM 546 C C . SER A 1 126 ? 11.133 4.988 3.141 1.00 45.40 454 SER A C 1
ATOM 547 O O . SER A 1 126 ? 10.989 4.058 3.930 1.00 49.61 454 SER A O 1
ATOM 550 N N . LEU A 1 127 ? 10.143 5.816 2.838 1.00 42.29 455 LEU A N 1
ATOM 551 C CA . LEU A 1 127 ? 8.839 5.667 3.473 1.00 47.88 455 LEU A CA 1
ATOM 552 C C . LEU A 1 127 ? 8.091 4.472 2.872 1.00 55.18 455 LEU A C 1
ATOM 553 O O . LEU A 1 127 ? 8.227 4.187 1.687 1.00 56.88 455 LEU A O 1
ATOM 558 N N . PRO A 1 128 ? 7.318 3.759 3.701 1.00 62.59 456 PRO A N 1
ATOM 559 C CA . PRO A 1 128 ? 6.602 2.559 3.252 1.00 60.90 456 PRO A CA 1
ATOM 560 C C . PRO A 1 128 ? 5.809 2.738 1.953 1.00 50.12 456 PRO A C 1
ATOM 561 O O . PRO A 1 128 ? 5.823 1.814 1.144 1.00 53.55 456 PRO A O 1
ATOM 565 N N . GLU A 1 129 ? 5.139 3.868 1.743 1.00 41.61 457 GLU A N 1
ATOM 566 C CA . GLU A 1 129 ? 4.398 4.045 0.482 1.00 43.93 457 GLU A CA 1
ATOM 567 C C . GLU A 1 129 ? 5.101 4.950 -0.523 1.00 44.43 457 GLU A C 1
ATOM 568 O O . GLU A 1 129 ? 4.508 5.356 -1.535 1.00 43.41 457 GLU A O 1
ATOM 574 N N . GLY A 1 130 ? 6.366 5.267 -0.250 1.00 41.44 458 GLY A N 1
ATOM 575 C CA . GLY A 1 130 ? 7.122 6.123 -1.139 1.00 36.10 458 GLY A CA 1
ATOM 576 C C . GLY A 1 130 ? 6.414 7.426 -1.457 1.00 36.24 458 GLY A C 1
ATOM 577 O O . GLY A 1 130 ? 5.967 8.144 -0.563 1.00 36.97 458 GLY A O 1
ATOM 578 N N . TYR A 1 131 ? 6.318 7.743 -2.740 1.00 36.14 459 TYR A N 1
ATOM 579 C CA . TYR A 1 131 ? 5.702 8.996 -3.147 1.00 39.20 459 TYR A CA 1
ATOM 580 C C . TYR A 1 131 ? 4.192 9.056 -2.877 1.00 41.29 459 TYR A C 1
ATOM 581 O O . TYR A 1 131 ? 3.577 10.119 -2.981 1.00 38.88 459 TYR A O 1
ATOM 590 N N . ASP A 1 132 ? 3.589 7.928 -2.532 1.00 39.71 460 ASP A N 1
ATOM 591 C CA . ASP A 1 132 ? 2.152 7.929 -2.248 1.00 37.68 460 ASP A CA 1
ATOM 592 C C . ASP A 1 132 ? 1.890 7.998 -0.740 1.00 47.61 460 ASP A C 1
ATOM 593 O O . ASP A 1 132 ? 0.752 7.850 -0.294 1.00 43.29 460 ASP A O 1
ATOM 598 N N . SER A 1 133 ? 2.952 8.218 0.035 1.00 41.29 461 SER A N 1
ATOM 599 C CA . SER A 1 133 ? 2.851 8.346 1.491 1.00 48.49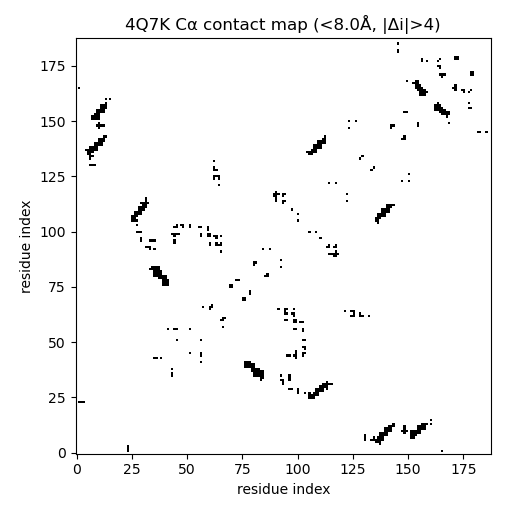 461 SER A CA 1
ATOM 600 C C . SER A 1 133 ? 2.066 9.568 1.929 1.00 46.65 461 SER A C 1
ATOM 601 O O . SER A 1 133 ? 2.022 10.569 1.225 1.00 40.43 461 SER A O 1
ATOM 604 N N . ARG A 1 134 ? 1.503 9.492 3.131 1.00 45.74 462 ARG A N 1
ATOM 605 C CA . ARG A 1 134 ? 0.570 10.500 3.615 1.00 49.15 462 ARG A CA 1
ATOM 606 C C . ARG A 1 134 ? 1.289 11.757 4.093 1.00 52.01 462 ARG A C 1
ATOM 607 O O . ARG A 1 134 ? 2.329 11.689 4.754 1.00 47.53 462 ARG A O 1
ATOM 615 N N . VAL A 1 135 ? 0.732 12.905 3.723 1.00 46.83 463 VAL A N 1
ATOM 616 C CA . VAL A 1 135 ? 1.134 14.191 4.266 1.00 40.49 463 VAL A CA 1
ATOM 617 C C . VAL A 1 135 ? -0.024 14.633 5.150 1.00 45.23 463 VAL A C 1
ATOM 618 O O . VAL A 1 135 ? -1.186 14.589 4.724 1.00 45.85 463 VAL A O 1
ATOM 622 N N . GLU A 1 136 ? 0.274 14.999 6.389 1.00 44.58 464 GLU A N 1
ATOM 623 C CA . GLU A 1 136 ? -0.762 15.516 7.282 1.00 51.25 464 GLU A CA 1
ATOM 624 C C . GLU A 1 136 ? -0.913 17.009 7.046 1.00 48.66 464 GLU A C 1
ATOM 625 O O . GLU A 1 136 ? -0.046 17.622 6.421 1.00 48.87 464 GLU A O 1
ATOM 631 N N . ARG A 1 137 ? -2.001 17.606 7.533 1.00 50.60 465 ARG A N 1
ATOM 632 C CA . ARG A 1 137 ? -2.231 19.015 7.251 1.00 48.96 465 ARG A CA 1
ATOM 633 C C . ARG A 1 137 ? -1.044 19.844 7.736 1.00 54.24 465 ARG A C 1
ATOM 634 O O . ARG A 1 137 ? -0.514 19.619 8.824 1.00 57.90 465 ARG A O 1
ATOM 642 N N . GLY A 1 138 ? -0.584 20.757 6.885 1.00 47.70 466 GLY A N 1
ATOM 643 C CA . GLY A 1 138 ? 0.561 21.592 7.204 1.00 50.49 466 GLY A CA 1
ATOM 644 C C . GLY A 1 138 ? 1.872 20.833 7.159 1.00 51.90 466 GLY A C 1
ATOM 645 O O . GLY A 1 138 ? 2.935 21.398 7.418 1.00 52.20 466 GLY A O 1
ATOM 646 N N . GLY A 1 139 ? 1.797 19.550 6.826 1.00 51.33 467 GLY A N 1
ATOM 647 C CA . GLY A 1 139 ? 2.979 18.702 6.783 1.00 50.92 467 GLY A CA 1
ATOM 648 C C . GLY A 1 139 ? 3.601 18.507 8.153 1.00 52.33 467 GLY A C 1
ATOM 649 O O . GLY A 1 139 ? 4.827 18.383 8.281 1.00 46.76 467 GLY A O 1
ATOM 650 N N . ARG A 1 140 ? 2.756 18.463 9.181 1.00 51.63 468 ARG A N 1
ATOM 651 C CA . ARG A 1 140 ? 3.237 18.423 10.559 1.00 56.83 468 ARG A CA 1
ATOM 652 C C . ARG A 1 140 ? 3.905 17.094 10.905 1.00 48.90 468 ARG A C 1
ATOM 653 O O . ARG A 1 140 ? 4.569 16.985 11.932 1.00 54.78 468 ARG A O 1
ATOM 661 N N . ASN A 1 141 ? 3.750 16.089 10.045 1.00 48.04 469 ASN A N 1
ATOM 662 C CA . ASN A 1 141 ? 4.382 14.801 10.295 1.00 51.70 469 ASN A CA 1
ATOM 663 C C . ASN A 1 141 ? 5.823 14.774 9.789 1.00 52.81 469 ASN A C 1
ATOM 664 O O . ASN A 1 141 ? 6.519 13.772 9.929 1.00 58.84 469 ASN A O 1
ATOM 669 N N . PHE A 1 142 ? 6.276 15.883 9.207 1.00 44.89 470 PHE A N 1
ATOM 670 C CA . PHE A 1 142 ? 7.669 16.005 8.784 1.00 47.65 470 PHE A CA 1
ATOM 671 C C . PHE A 1 142 ? 8.437 17.027 9.614 1.00 43.43 470 PHE A C 1
ATOM 672 O O . PHE A 1 142 ? 7.847 17.933 10.199 1.00 45.49 470 PHE A O 1
ATOM 680 N N . SER A 1 143 ? 9.757 16.866 9.659 1.00 46.99 471 SER A N 1
ATOM 681 C CA . SER A 1 143 ? 10.636 17.847 10.304 1.00 46.81 471 SER A CA 1
ATOM 682 C C . SER A 1 143 ? 10.688 19.139 9.502 1.00 50.96 471 SER A C 1
ATOM 683 O O . SER A 1 143 ? 10.285 19.168 8.341 1.00 44.07 471 SER A O 1
ATOM 686 N N . GLY A 1 144 ? 11.215 20.200 10.113 1.00 49.83 472 GLY A N 1
ATOM 687 C CA . GLY A 1 144 ? 11.341 21.481 9.441 1.00 49.82 472 GLY A CA 1
ATOM 688 C C . GLY A 1 144 ? 12.153 21.412 8.155 1.00 42.75 472 GLY A C 1
ATOM 689 O O . GLY A 1 144 ? 11.769 21.993 7.138 1.00 42.20 472 GLY A O 1
ATOM 690 N N . GLY A 1 145 ? 13.271 20.690 8.200 1.00 41.18 473 GLY A N 1
ATOM 691 C CA . GLY A 1 145 ? 14.158 20.583 7.058 1.00 46.83 473 GLY A CA 1
ATOM 692 C C . GLY A 1 145 ? 13.546 19.753 5.944 1.00 38.96 473 GLY A C 1
ATOM 693 O O . GLY A 1 145 ? 13.753 20.044 4.750 1.00 36.65 473 GLY A O 1
ATOM 694 N N . GLN A 1 146 ? 12.785 18.735 6.335 1.00 35.41 474 GLN A N 1
ATOM 695 C CA . GLN A 1 146 ? 12.048 17.912 5.385 1.00 34.77 474 GLN A CA 1
ATOM 696 C C . GLN A 1 146 ? 10.970 18.746 4.695 1.00 33.96 474 GLN A C 1
ATOM 697 O O . GLN A 1 146 ? 10.829 18.678 3.478 1.00 35.07 474 GLN A O 1
ATOM 703 N N . LYS A 1 147 ? 10.220 19.529 5.468 1.00 33.72 475 LYS A N 1
ATOM 704 C CA . LYS A 1 147 ? 9.248 20.449 4.868 1.00 36.72 475 LYS A CA 1
ATOM 705 C C . LYS A 1 147 ? 9.889 21.390 3.852 1.00 37.57 475 LYS A C 1
ATOM 706 O O . LYS A 1 147 ? 9.356 21.552 2.742 1.00 39.37 475 LYS A O 1
ATOM 712 N N . GLN A 1 148 ? 11.029 21.989 4.208 1.00 35.73 476 GLN A N 1
ATOM 713 C CA . GLN A 1 148 ? 11.656 22.957 3.327 1.00 34.02 476 GLN A CA 1
ATOM 714 C C . GLN A 1 148 ? 12.118 22.304 2.041 1.00 36.17 476 GLN A C 1
ATOM 715 O O . GLN A 1 148 ? 11.982 22.894 0.970 1.00 35.36 476 GLN A O 1
ATOM 721 N N . ARG A 1 149 ? 12.624 21.074 2.127 1.00 35.58 477 ARG A N 1
ATOM 722 C CA . ARG A 1 149 ? 13.081 20.401 0.915 1.00 31.08 477 ARG A CA 1
ATOM 723 C C . ARG A 1 149 ? 11.906 19.969 0.049 1.00 30.77 477 ARG A C 1
ATOM 724 O O . ARG A 1 149 ? 11.998 20.028 -1.185 1.00 32.40 477 ARG A O 1
ATOM 732 N N . LEU A 1 150 ? 10.792 19.595 0.665 1.00 30.79 478 LEU A N 1
ATOM 733 C CA . LEU A 1 150 ? 9.614 19.234 -0.146 1.00 33.24 478 LEU A CA 1
ATOM 734 C C . LEU A 1 150 ? 9.138 20.472 -0.912 1.00 36.37 478 LEU A C 1
ATOM 735 O O . LEU A 1 150 ? 8.716 20.389 -2.069 1.00 35.43 478 LEU A O 1
ATOM 740 N N . SER A 1 151 ? 9.200 21.624 -0.257 1.00 34.76 479 SER A N 1
ATOM 741 C CA . SER A 1 151 ? 8.771 22.874 -0.893 1.00 34.20 479 SER A CA 1
ATOM 742 C C . SER A 1 151 ? 9.667 23.258 -2.066 1.00 35.97 479 SER A C 1
ATOM 743 O O . SER A 1 151 ? 9.198 23.773 -3.085 1.00 36.16 479 SER A O 1
ATOM 746 N N . ILE A 1 152 ? 10.970 23.061 -1.900 1.00 33.64 480 ILE A N 1
ATOM 747 C CA . ILE A 1 152 ? 11.912 23.292 -2.987 1.00 31.41 480 ILE A CA 1
ATOM 748 C C . ILE A 1 152 ? 11.631 22.326 -4.158 1.00 32.88 480 ILE A C 1
ATOM 749 O O . ILE A 1 152 ? 11.591 22.738 -5.319 1.00 33.40 480 ILE A O 1
ATOM 754 N N . ALA A 1 153 ? 11.420 21.057 -3.839 1.00 32.31 481 ALA A N 1
ATOM 755 C CA . ALA A 1 153 ? 11.085 20.052 -4.849 1.00 27.66 481 ALA A CA 1
ATOM 756 C C . ALA A 1 153 ? 9.839 20.457 -5.627 1.00 31.12 481 ALA A C 1
ATOM 757 O O . ALA A 1 153 ? 9.820 20.397 -6.853 1.00 34.98 481 ALA A O 1
ATOM 759 N N . ARG A 1 154 ? 8.811 20.912 -4.922 1.00 31.99 482 ARG A N 1
ATOM 760 C CA . ARG A 1 154 ? 7.598 21.389 -5.609 1.00 33.80 482 ARG A CA 1
ATOM 761 C C . ARG A 1 154 ? 7.874 22.544 -6.568 1.00 35.10 482 ARG A C 1
ATOM 762 O O . ARG A 1 154 ? 7.315 22.597 -7.658 1.00 37.82 482 ARG A O 1
ATOM 770 N N . ALA A 1 155 ? 8.696 23.506 -6.159 1.00 31.89 483 ALA A N 1
ATOM 771 C CA . ALA A 1 155 ? 9.001 24.618 -7.031 1.00 33.67 483 ALA A CA 1
ATOM 772 C C . ALA A 1 155 ? 9.736 24.149 -8.286 1.00 37.50 483 ALA A C 1
ATOM 773 O O . ALA A 1 155 ? 9.495 24.672 -9.379 1.00 38.72 483 ALA A O 1
ATOM 775 N N . LEU A 1 15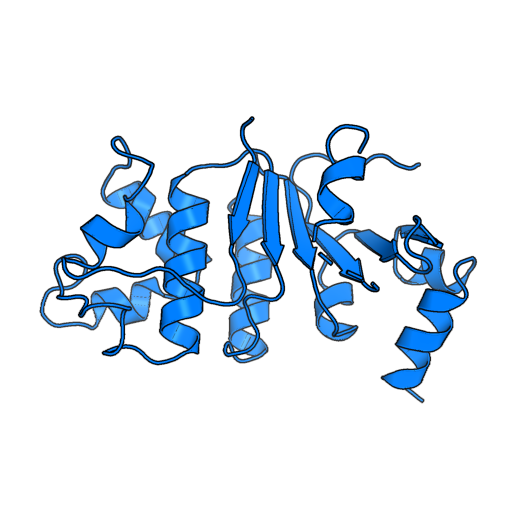6 ? 10.631 23.168 -8.128 1.00 33.47 484 LEU A N 1
ATOM 776 C CA . LEU A 1 156 ? 11.416 22.671 -9.260 1.00 34.98 484 LEU A CA 1
ATOM 777 C C . LEU A 1 156 ? 10.509 21.937 -10.244 1.00 36.50 484 LEU A C 1
ATOM 778 O O . LEU A 1 156 ? 10.695 22.031 -11.456 1.00 41.25 484 LEU A O 1
ATOM 783 N N . VAL A 1 157 ? 9.513 21.239 -9.712 1.00 34.70 485 VAL A N 1
ATOM 784 C CA . VAL A 1 157 ? 8.546 20.532 -10.551 1.00 37.15 485 VAL A CA 1
ATOM 785 C C . VAL A 1 157 ? 7.853 21.514 -11.503 1.00 41.81 485 VAL A C 1
ATOM 786 O O . VAL A 1 157 ? 7.531 21.166 -12.641 1.00 43.35 485 VAL A O 1
ATOM 790 N N . LYS A 1 158 ? 7.653 22.751 -11.049 1.00 37.51 486 LYS A N 1
ATOM 791 C CA . LYS A 1 158 ? 6.978 23.755 -11.872 1.00 46.16 486 LYS A CA 1
ATOM 792 C C . LYS A 1 158 ? 7.813 24.217 -13.057 1.00 49.10 486 LYS A C 1
ATOM 793 O O . LYS A 1 158 ? 7.301 24.903 -13.941 1.00 49.84 486 LYS A O 1
ATOM 799 N N . LYS A 1 159 ? 9.083 23.821 -13.081 1.00 50.91 487 LYS A N 1
ATOM 800 C CA . LYS A 1 159 ? 10.022 24.204 -14.137 1.00 54.75 487 LYS A CA 1
ATOM 801 C C . LYS A 1 159 ? 10.069 25.714 -14.392 1.00 56.21 487 LYS A C 1
ATOM 802 O O . LYS A 1 159 ? 9.848 26.165 -15.510 1.00 55.56 487 LYS A O 1
ATOM 808 N N . PRO A 1 160 ? 10.369 26.500 -13.352 1.00 52.83 488 PRO A N 1
ATOM 809 C CA . PRO A 1 160 ? 10.380 27.954 -13.551 1.00 58.23 488 PRO A CA 1
ATOM 810 C C . PRO A 1 160 ? 11.571 28.433 -14.386 1.00 53.24 488 PRO A C 1
ATOM 811 O O . PRO A 1 160 ? 12.578 27.730 -14.514 1.00 54.55 488 PRO A O 1
ATOM 815 N N . LYS A 1 161 ? 11.437 29.619 -14.966 1.00 61.74 489 LYS A N 1
ATOM 816 C CA . LYS A 1 161 ? 12.552 30.257 -15.652 1.00 69.96 489 LYS A CA 1
ATOM 817 C C . LYS A 1 161 ? 13.376 31.028 -14.624 1.00 66.02 489 LYS A C 1
ATOM 818 O O . LYS A 1 161 ? 14.589 31.201 -14.770 1.00 63.89 489 LYS A O 1
ATOM 824 N N . VAL A 1 162 ? 12.692 31.496 -13.585 1.00 64.20 490 VAL A N 1
ATOM 825 C CA . VAL A 1 162 ? 13.333 32.153 -12.451 1.00 66.18 490 VAL A CA 1
ATOM 826 C C . VAL A 1 162 ? 12.841 31.547 -11.144 1.00 62.45 490 VAL A C 1
ATOM 827 O O . VAL A 1 162 ? 11.640 31.509 -10.880 1.00 66.22 490 VAL A O 1
ATOM 831 N N . LEU A 1 163 ? 13.781 31.082 -10.333 1.00 54.37 491 LEU A N 1
ATOM 832 C CA . LEU A 1 163 ? 13.476 30.505 -9.030 1.00 48.09 491 LEU A CA 1
ATOM 833 C C . LEU A 1 163 ? 14.019 31.408 -7.926 1.00 59.85 491 LEU A C 1
ATOM 834 O O . LEU A 1 163 ? 15.175 31.818 -7.979 1.00 54.76 491 LEU A O 1
ATOM 839 N N . ILE A 1 164 ? 13.175 31.752 -6.957 1.00 52.88 492 ILE A N 1
ATOM 840 C CA . ILE A 1 164 ? 13.605 32.541 -5.810 1.00 53.52 492 ILE A CA 1
ATOM 841 C C . ILE A 1 164 ? 13.489 31.688 -4.559 1.00 55.85 492 ILE A C 1
ATOM 842 O O . ILE A 1 164 ? 12.388 31.269 -4.179 1.00 57.32 492 ILE A O 1
ATOM 847 N N . LEU A 1 165 ? 14.632 31.396 -3.946 1.00 47.10 493 LEU A N 1
ATOM 848 C CA . LEU A 1 165 ? 14.664 30.675 -2.683 1.00 47.12 493 LEU A CA 1
ATOM 849 C C . LEU A 1 165 ? 14.722 31.712 -1.572 1.00 50.88 493 LEU A C 1
ATOM 850 O O . LEU A 1 165 ? 15.782 32.271 -1.306 1.00 54.75 493 LEU A O 1
ATOM 855 N N . ASP A 1 166 ? 13.583 31.980 -0.943 1.00 55.75 494 ASP A N 1
ATOM 856 C CA . ASP A 1 166 ? 13.488 33.088 0.009 1.00 64.34 494 ASP A CA 1
ATOM 857 C C . ASP A 1 166 ? 13.822 32.646 1.425 1.00 58.85 494 ASP A C 1
ATOM 858 O O . ASP A 1 166 ? 12.918 32.436 2.235 1.00 60.38 494 ASP A O 1
ATOM 863 N N . ASP A 1 167 ? 15.117 32.501 1.711 1.00 56.27 495 ASP A N 1
ATOM 864 C CA . ASP A 1 167 ? 15.584 32.163 3.054 1.00 62.16 495 ASP A CA 1
ATOM 865 C C . ASP A 1 167 ? 14.906 30.877 3.521 1.00 65.81 495 ASP A C 1
ATOM 866 O O . ASP A 1 167 ? 14.442 30.771 4.658 1.00 74.43 495 ASP A O 1
ATOM 871 N N . CYS A 1 168 ? 14.843 29.900 2.625 1.00 56.71 496 CYS A N 1
ATOM 872 C CA . CYS A 1 168 ? 14.028 28.724 2.854 1.00 61.70 496 CYS A CA 1
ATOM 873 C C . CYS A 1 168 ? 14.871 27.467 3.028 1.00 61.05 496 CYS A C 1
ATOM 874 O O . CYS A 1 168 ? 14.417 26.375 2.709 1.00 56.54 496 CYS A O 1
ATOM 877 N N . THR A 1 169 ? 16.096 27.638 3.524 1.00 60.64 497 THR A N 1
ATOM 878 C CA . THR A 1 169 ? 17.011 26.527 3.781 1.00 56.31 497 THR A CA 1
ATOM 879 C C . THR A 1 169 ? 17.449 26.542 5.241 1.00 56.77 497 THR A C 1
ATOM 880 O O . THR A 1 169 ? 18.405 25.868 5.619 1.00 58.00 497 THR A O 1
ATOM 884 N N . SER A 1 170 ? 16.742 27.321 6.054 1.00 55.13 498 SER A N 1
ATOM 885 C CA . SER A 1 170 ? 17.194 27.623 7.412 1.00 61.53 498 SER A CA 1
ATOM 886 C C . SER A 1 170 ? 17.204 26.388 8.312 1.00 57.28 498 SER A C 1
ATOM 887 O O . SER A 1 170 ? 17.994 26.303 9.254 1.00 55.71 498 SER A O 1
ATOM 890 N N . SER A 1 171 ? 16.330 25.433 8.017 1.00 49.35 499 SER A N 1
ATOM 891 C CA . SER A 1 171 ? 16.276 24.195 8.786 1.00 48.37 499 SER A CA 1
ATOM 892 C C . SER A 1 171 ? 17.104 23.088 8.138 1.00 50.26 499 SER A C 1
ATOM 893 O O . SER A 1 171 ? 17.121 21.966 8.625 1.00 53.80 499 SER A O 1
ATOM 896 N N . VAL A 1 172 ? 17.767 23.402 7.028 1.00 46.28 500 VAL A N 1
ATOM 897 C CA . VAL A 1 172 ? 18.534 22.404 6.286 1.00 42.37 500 VAL A CA 1
ATOM 898 C C . VAL A 1 172 ? 20.030 22.549 6.618 1.00 49.79 500 VAL A C 1
ATOM 899 O O . VAL A 1 172 ? 20.590 23.638 6.527 1.00 49.12 500 VAL A O 1
ATOM 903 N N . ASP A 1 173 ? 20.667 21.453 7.014 1.00 49.33 501 ASP A N 1
ATOM 904 C CA . ASP A 1 173 ? 22.069 21.496 7.436 1.00 55.48 501 ASP A CA 1
ATOM 905 C C . ASP A 1 173 ? 22.975 21.935 6.282 1.00 56.52 501 ASP A C 1
ATOM 906 O O . ASP A 1 173 ? 22.635 21.720 5.117 1.00 51.29 501 ASP A O 1
ATOM 911 N N . PRO A 1 174 ? 24.138 22.534 6.597 1.00 55.35 502 PRO A N 1
ATOM 912 C CA . PRO A 1 174 ? 24.953 23.163 5.549 1.00 51.77 502 PRO A CA 1
ATOM 913 C C . PRO A 1 174 ? 25.467 22.199 4.472 1.00 51.20 502 PRO A C 1
ATOM 914 O O . PRO A 1 174 ? 25.653 22.627 3.330 1.00 50.22 502 PRO A O 1
ATOM 918 N N . ILE A 1 175 ? 25.698 20.935 4.820 1.00 52.98 503 ILE A N 1
ATOM 919 C CA . ILE A 1 175 ? 26.166 19.957 3.838 1.00 52.53 503 ILE A CA 1
ATOM 920 C C . ILE A 1 175 ? 25.068 19.667 2.822 1.00 48.78 503 ILE A C 1
ATOM 921 O O . ILE A 1 175 ? 25.322 19.624 1.615 1.00 45.55 503 ILE A O 1
ATOM 926 N N . THR A 1 176 ? 23.849 19.470 3.321 1.00 45.31 504 THR A N 1
ATOM 927 C CA . THR A 1 176 ? 22.694 19.201 2.466 1.00 42.28 504 THR A CA 1
ATOM 928 C C . THR A 1 176 ? 22.389 20.418 1.615 1.00 40.63 504 THR A C 1
ATOM 929 O O . THR A 1 176 ? 22.101 20.284 0.436 1.00 40.85 504 THR A O 1
ATOM 933 N N . GLU A 1 177 ? 22.491 21.607 2.214 1.00 40.80 505 GLU A N 1
ATOM 934 C CA . GLU A 1 177 ? 22.278 22.850 1.481 1.00 42.66 505 GLU A CA 1
ATOM 935 C C . GLU A 1 177 ? 23.229 22.962 0.292 1.00 39.63 505 GLU A C 1
ATOM 936 O O . GLU A 1 177 ? 22.812 23.303 -0.818 1.00 43.08 505 GLU A O 1
ATOM 942 N N . LYS A 1 178 ? 24.509 22.671 0.518 1.00 41.16 506 LYS A N 1
ATOM 943 C CA . LYS A 1 178 ? 25.484 22.762 -0.560 1.00 40.71 506 LYS A CA 1
ATOM 944 C C . LYS A 1 178 ? 25.163 21.754 -1.653 1.00 40.74 506 LYS A C 1
ATOM 945 O O . LYS A 1 178 ? 25.299 22.061 -2.840 1.00 45.61 506 LYS A O 1
ATOM 951 N N . ARG A 1 179 ? 24.732 20.551 -1.268 1.00 38.68 507 ARG A N 1
ATOM 952 C CA . ARG A 1 179 ? 24.352 19.561 -2.278 1.00 35.97 507 ARG A CA 1
ATOM 953 C C . ARG A 1 179 ? 23.153 20.027 -3.102 1.00 40.91 507 ARG A C 1
ATOM 954 O O . ARG A 1 179 ? 23.094 19.776 -4.299 1.00 38.13 507 ARG A O 1
ATOM 962 N N . ILE A 1 180 ? 22.195 20.690 -2.459 1.00 36.01 508 ILE A N 1
ATOM 963 C CA . ILE A 1 180 ? 21.051 21.233 -3.191 1.00 35.97 508 ILE A CA 1
ATOM 964 C C . ILE A 1 180 ? 21.512 22.270 -4.204 1.00 38.87 508 ILE A C 1
ATOM 965 O O . ILE A 1 180 ? 21.164 22.176 -5.382 1.00 41.82 508 ILE A O 1
ATOM 970 N N . LEU A 1 181 ? 22.344 23.215 -3.767 1.00 40.02 509 LEU A N 1
ATOM 971 C CA . LEU A 1 181 ? 22.795 24.272 -4.677 1.00 42.12 509 LEU A CA 1
ATOM 972 C C . LEU A 1 181 ? 23.655 23.725 -5.811 1.00 44.96 509 LEU A C 1
ATOM 973 O O . LEU A 1 181 ? 23.501 24.129 -6.962 1.00 49.88 509 LEU A O 1
ATOM 978 N N . ASP A 1 182 ? 24.567 22.813 -5.497 1.00 46.18 510 ASP A N 1
ATOM 979 C CA . ASP A 1 182 ? 25.356 22.164 -6.542 1.00 49.25 510 ASP A CA 1
ATOM 980 C C . ASP A 1 182 ? 24.452 21.456 -7.564 1.00 48.74 510 ASP A C 1
ATOM 981 O O . ASP A 1 182 ? 24.745 21.455 -8.759 1.00 55.39 510 ASP A O 1
ATOM 986 N N . GLY A 1 183 ? 23.349 20.874 -7.100 1.00 41.67 511 GLY A N 1
ATOM 987 C CA . GLY A 1 183 ? 22.415 20.199 -7.991 1.00 41.63 511 GLY A CA 1
ATOM 988 C C . GLY A 1 183 ? 21.669 21.144 -8.924 1.00 44.40 511 GLY A C 1
ATOM 989 O O . GLY A 1 183 ? 21.482 20.845 -10.111 1.00 47.25 511 GLY A O 1
ATOM 990 N N . LEU A 1 184 ? 21.237 22.279 -8.377 1.00 46.61 512 LEU A N 1
ATOM 991 C CA . LEU A 1 184 ? 20.604 23.342 -9.157 1.00 51.15 512 LEU A CA 1
ATOM 992 C C . LEU A 1 184 ? 21.496 23.772 -10.314 1.00 59.25 512 LEU A C 1
ATOM 993 O O . LEU A 1 184 ? 21.046 23.916 -11.449 1.00 60.81 512 LEU A O 1
ATOM 998 N N . LYS A 1 185 ? 22.773 23.967 -10.007 1.00 56.43 513 LYS A N 1
ATOM 999 C CA . LYS A 1 185 ? 23.746 24.395 -10.999 1.00 56.00 513 LYS A CA 1
ATOM 1000 C C . LYS A 1 185 ? 24.008 23.295 -12.010 1.00 57.91 513 LYS A C 1
ATOM 1001 O O . LYS A 1 185 ? 24.168 23.557 -13.192 1.00 65.81 513 LYS A O 1
ATOM 1007 N N . ARG A 1 186 ? 24.035 22.053 -11.545 1.00 56.16 514 ARG A N 1
ATOM 1008 C CA . ARG A 1 186 ? 24.402 20.947 -12.417 1.00 54.88 514 ARG A CA 1
ATOM 1009 C C . ARG A 1 186 ? 23.232 20.430 -13.261 1.00 57.57 514 ARG A C 1
ATOM 1010 O O . ARG A 1 186 ? 23.441 19.981 -14.386 1.00 59.47 514 ARG A O 1
ATOM 1018 N N . TYR A 1 187 ? 22.013 20.496 -12.729 1.00 52.36 515 TYR A N 1
ATOM 1019 C CA . TYR A 1 187 ? 20.874 19.838 -13.373 1.00 58.79 515 TYR A CA 1
ATOM 1020 C C . TYR A 1 187 ? 19.691 20.754 -13.685 1.00 61.70 515 TYR A C 1
ATOM 1021 O O . TYR A 1 187 ? 18.730 20.319 -14.308 1.00 67.94 515 TYR A O 1
ATOM 1030 N N . THR A 1 188 ? 19.735 22.006 -13.251 1.00 86.69 516 THR A N 1
ATOM 1031 C CA . THR A 1 188 ? 18.610 22.893 -13.519 1.00 89.73 516 THR A CA 1
ATOM 1032 C C . THR A 1 188 ? 19.041 24.065 -14.383 1.00 94.53 516 THR A C 1
ATOM 1033 O O . THR A 1 188 ? 18.956 25.228 -13.981 1.00 94.41 516 THR A O 1
ATOM 1037 N N . LYS A 1 189 ? 19.528 23.749 -15.574 1.00 101.25 517 LYS A N 1
ATOM 1038 C CA . LYS A 1 189 ? 19.724 24.779 -16.574 1.00 109.14 517 LYS A CA 1
ATOM 1039 C C . LYS A 1 189 ? 18.358 25.042 -17.194 1.00 110.64 517 LYS A C 1
ATOM 1040 O O . LYS A 1 189 ? 17.515 24.143 -17.267 1.00 109.59 517 LYS A O 1
ATOM 1046 N N . GLY A 1 190 ? 18.137 26.281 -17.616 1.00 110.68 518 GLY A N 1
ATOM 1047 C CA . GLY A 1 190 ? 16.832 26.711 -18.073 1.00 107.63 518 GLY A CA 1
ATOM 1048 C C . GLY A 1 190 ? 16.225 27.549 -16.971 1.00 100.54 518 GLY A C 1
ATOM 1049 O O . GLY A 1 190 ? 15.149 28.127 -17.119 1.00 101.57 518 GLY A O 1
ATOM 1050 N N . CYS A 1 191 ? 16.936 27.615 -15.851 1.00 88.90 51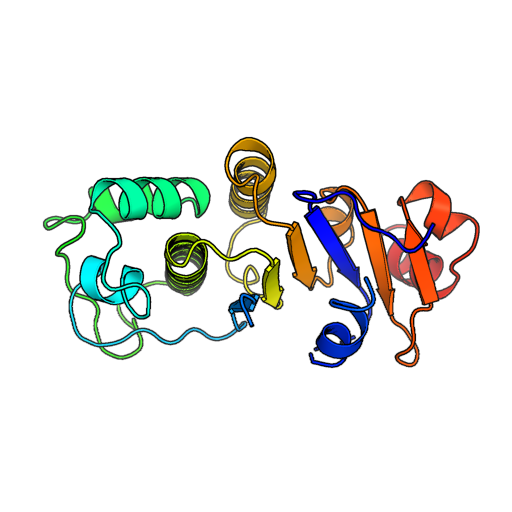9 CYS A N 1
ATOM 1051 C CA . CYS A 1 191 ? 16.454 28.358 -14.705 1.00 79.90 519 CYS A CA 1
ATOM 1052 C C . CYS A 1 191 ? 17.555 29.198 -14.078 1.00 74.46 519 CYS A C 1
ATOM 1053 O O . CYS A 1 191 ? 18.630 28.694 -13.743 1.00 75.61 519 CYS A O 1
ATOM 1056 N N . THR A 1 192 ? 17.271 30.485 -13.932 1.00 66.05 520 THR A N 1
ATOM 1057 C CA . THR A 1 192 ? 18.137 31.390 -13.193 1.00 66.41 520 THR A CA 1
ATOM 1058 C C . THR A 1 192 ? 17.640 31.455 -11.755 1.00 61.21 520 THR A C 1
ATOM 1059 O O . THR A 1 192 ? 16.484 31.793 -11.502 1.00 60.58 520 THR A O 1
ATOM 1063 N N . THR A 1 193 ? 18.510 31.117 -10.813 1.00 58.05 521 THR A N 1
ATOM 1064 C CA . THR A 1 193 ? 18.090 30.973 -9.427 1.00 53.04 521 THR A CA 1
ATOM 1065 C C . THR A 1 193 ? 18.660 32.067 -8.527 1.00 48.52 521 THR A C 1
ATOM 1066 O O . THR A 1 193 ? 19.861 32.330 -8.543 1.00 52.42 521 THR A O 1
ATOM 1070 N N . PHE A 1 194 ? 17.781 32.686 -7.741 1.00 51.13 522 PHE A N 1
ATOM 1071 C CA . PHE A 1 194 ? 18.188 33.660 -6.727 1.00 52.61 522 PHE A CA 1
ATOM 1072 C C . PHE A 1 194 ? 18.002 33.086 -5.333 1.00 46.47 522 PHE A C 1
ATOM 1073 O O . PHE A 1 194 ? 16.889 32.712 -4.967 1.00 52.44 522 PHE A O 1
ATOM 1081 N N . ILE A 1 195 ? 19.074 33.015 -4.549 1.00 46.93 523 ILE A N 1
ATOM 1082 C CA . ILE A 1 195 ? 18.924 32.530 -3.185 1.00 50.89 523 ILE A CA 1
ATOM 1083 C C . ILE A 1 195 ? 19.113 33.686 -2.203 1.00 48.51 523 ILE A C 1
ATOM 1084 O O . ILE A 1 195 ? 20.206 34.229 -2.039 1.00 46.79 523 ILE A O 1
ATOM 1089 N N . ILE A 1 196 ? 18.015 34.073 -1.568 1.00 54.15 524 ILE A N 1
ATOM 1090 C CA . ILE A 1 196 ? 18.062 35.118 -0.557 1.00 52.43 524 ILE A CA 1
ATOM 1091 C C . ILE A 1 196 ? 18.675 34.504 0.685 1.00 56.79 524 ILE A C 1
ATOM 1092 O O . ILE A 1 196 ? 18.145 33.537 1.241 1.00 58.79 524 ILE A O 1
ATOM 1097 N N . THR A 1 197 ? 19.818 35.037 1.093 1.00 51.66 525 THR A N 1
ATOM 1098 C CA . THR A 1 197 ? 20.535 34.473 2.215 1.00 51.85 525 THR A CA 1
ATOM 1099 C C . THR A 1 197 ? 21.211 35.539 3.071 1.00 54.94 525 THR A C 1
ATOM 1100 O O . THR A 1 197 ? 21.378 36.686 2.667 1.00 54.00 525 THR A O 1
ATOM 1104 N N . GLN A 1 198 ? 21.634 35.097 4.243 1.00 60.27 526 GLN A N 1
ATOM 1105 C CA . GLN A 1 198 ? 22.179 35.934 5.291 1.00 58.07 526 GLN A CA 1
ATOM 1106 C C . GLN A 1 198 ? 23.595 35.470 5.574 1.00 59.55 526 GLN A C 1
ATOM 1107 O O . GLN A 1 198 ? 24.353 36.124 6.291 1.00 59.86 526 GLN A O 1
ATOM 1113 N N . LYS A 1 199 ? 23.946 34.323 4.998 1.00 55.02 527 LYS A N 1
ATOM 1114 C CA . LYS A 1 199 ? 25.229 33.693 5.260 1.00 54.55 527 LYS A CA 1
ATOM 1115 C C . LYS A 1 199 ? 26.211 33.937 4.125 1.00 56.54 527 LYS A C 1
ATOM 1116 O O . LYS A 1 199 ? 25.927 33.615 2.970 1.00 51.43 527 LYS A O 1
ATOM 1122 N N . ILE A 1 200 ? 27.370 34.504 4.451 1.00 51.09 528 ILE A N 1
ATOM 1123 C CA . ILE A 1 200 ? 28.458 34.618 3.476 1.00 50.46 528 ILE A CA 1
ATOM 1124 C C . ILE A 1 200 ? 28.867 33.267 2.859 1.00 54.57 528 ILE A C 1
ATOM 1125 O O . ILE A 1 200 ? 29.097 33.200 1.650 1.00 56.17 528 ILE A O 1
ATOM 1130 N N . PRO A 1 201 ? 28.979 32.195 3.676 1.00 57.72 529 PRO A N 1
ATOM 1131 C CA . PRO A 1 201 ? 29.387 30.930 3.050 1.00 58.52 529 PRO A CA 1
ATOM 1132 C C . PRO A 1 201 ? 28.415 30.469 1.972 1.00 54.06 529 PRO A C 1
ATOM 1133 O O . PRO A 1 201 ? 28.862 29.976 0.933 1.00 53.53 529 PRO A O 1
ATOM 1137 N N . THR A 1 202 ? 27.116 30.627 2.222 1.00 54.56 530 THR A N 1
ATOM 1138 C CA . THR A 1 202 ? 26.104 30.313 1.218 1.00 53.71 530 THR A CA 1
ATOM 1139 C C . THR A 1 202 ? 26.325 31.219 0.008 1.00 56.95 530 THR A C 1
ATOM 1140 O O . THR A 1 202 ? 26.351 30.754 -1.131 1.00 52.51 530 THR A O 1
ATOM 1144 N N . ALA A 1 203 ? 26.527 32.510 0.268 1.00 50.23 531 ALA A N 1
ATOM 1145 C CA . ALA A 1 203 ? 26.710 33.492 -0.798 1.00 52.28 531 ALA A CA 1
ATOM 1146 C C . ALA A 1 203 ? 27.892 33.160 -1.704 1.00 56.55 531 ALA A C 1
ATOM 1147 O O . ALA A 1 203 ? 27.840 33.381 -2.917 1.00 54.99 531 ALA A O 1
ATOM 1149 N N . LEU A 1 204 ? 28.953 32.621 -1.113 1.00 52.90 532 LEU A N 1
ATOM 1150 C CA . LEU A 1 204 ? 30.141 32.228 -1.871 1.00 50.26 532 LEU A CA 1
ATOM 1151 C C . LEU A 1 204 ? 29.904 31.050 -2.819 1.00 56.02 532 LEU A C 1
ATOM 1152 O O . LEU A 1 204 ? 30.708 30.798 -3.714 1.00 60.34 532 LEU A O 1
ATOM 1157 N N . LEU A 1 205 ? 28.800 30.332 -2.638 1.00 56.04 533 LEU A N 1
ATOM 1158 C CA . LEU A 1 205 ? 28.512 29.184 -3.489 1.00 56.45 533 LEU A CA 1
ATOM 1159 C C . LEU A 1 205 ? 27.894 29.617 -4.806 1.00 53.54 533 LEU A C 1
ATOM 1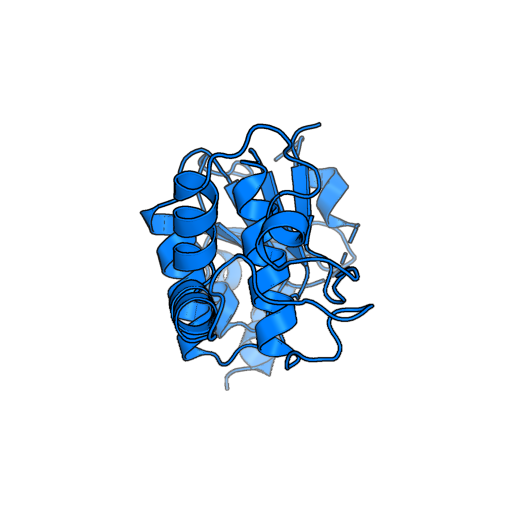160 O O . LEU A 1 205 ? 27.820 28.840 -5.753 1.00 55.30 533 LEU A O 1
ATOM 1165 N N . ALA A 1 206 ? 27.436 30.863 -4.855 1.00 52.89 534 ALA A N 1
ATOM 1166 C CA . ALA A 1 206 ? 26.702 31.348 -6.018 1.00 57.01 534 ALA A CA 1
ATOM 1167 C C . ALA A 1 206 ? 27.673 31.838 -7.082 1.00 54.82 534 ALA A C 1
ATOM 1168 O O . ALA A 1 206 ? 28.837 32.093 -6.791 1.00 57.22 534 ALA A O 1
ATOM 1170 N N . ASP A 1 207 ? 27.203 31.969 -8.315 1.00 52.36 535 ASP A N 1
ATOM 1171 C CA . ASP A 1 207 ? 28.064 32.483 -9.370 1.00 58.83 535 ASP A CA 1
ATOM 1172 C C . ASP A 1 207 ? 28.280 33.992 -9.226 1.00 63.66 535 ASP A C 1
ATOM 1173 O O . ASP A 1 207 ? 29.368 34.495 -9.509 1.00 66.98 535 ASP A O 1
ATOM 1178 N N . LYS A 1 208 ? 27.242 34.713 -8.804 1.00 53.23 536 LYS A N 1
ATOM 1179 C CA . LYS A 1 208 ? 27.356 36.148 -8.548 1.00 54.70 536 LYS A CA 1
ATOM 1180 C C . LYS A 1 208 ? 26.578 36.518 -7.299 1.00 51.82 536 LYS A C 1
ATOM 1181 O O . LYS A 1 208 ? 25.719 35.770 -6.858 1.00 46.99 536 LYS A O 1
ATOM 1187 N N . ILE A 1 209 ? 26.900 37.670 -6.727 1.00 46.04 537 ILE A N 1
ATOM 1188 C CA . ILE A 1 209 ? 26.265 38.135 -5.502 1.00 47.78 537 ILE A CA 1
ATOM 1189 C C . ILE A 1 209 ? 25.662 39.513 -5.688 1.00 50.48 537 ILE A C 1
ATOM 1190 O O . ILE A 1 209 ? 26.333 40.439 -6.138 1.00 50.89 537 ILE A O 1
ATOM 1195 N N . LEU A 1 210 ? 24.389 39.629 -5.333 1.00 52.23 538 LEU A N 1
ATOM 1196 C CA . LEU A 1 210 ? 23.664 40.885 -5.364 1.00 52.89 538 LEU A CA 1
ATOM 1197 C C . LEU A 1 210 ? 23.509 41.385 -3.934 1.00 56.34 538 LEU A C 1
ATOM 1198 O O . LEU A 1 210 ? 23.030 40.660 -3.056 1.00 49.72 538 LEU A O 1
ATOM 1203 N N . VAL A 1 211 ? 23.957 42.611 -3.683 1.00 53.79 539 VAL A N 1
ATOM 1204 C CA . VAL A 1 211 ? 23.891 43.145 -2.337 1.00 50.46 539 VAL A CA 1
ATOM 1205 C C . VAL A 1 211 ? 22.944 44.329 -2.307 1.00 55.72 539 VAL A C 1
ATOM 1206 O O . VAL A 1 211 ? 23.109 45.280 -3.067 1.00 56.38 539 VAL A O 1
ATOM 1210 N N . LEU A 1 212 ? 21.935 44.251 -1.445 1.00 55.42 540 LEU A N 1
ATOM 1211 C CA . LEU A 1 212 ? 20.968 45.333 -1.291 1.00 63.48 540 LEU A CA 1
ATOM 1212 C C . LEU A 1 212 ? 21.229 46.031 0.027 1.00 66.69 540 LEU A C 1
ATOM 1213 O O . LEU A 1 212 ? 21.592 45.388 1.005 1.00 71.31 540 LEU A O 1
ATOM 1218 N N . HIS A 1 213 ? 21.053 47.343 0.073 1.00 70.86 541 HIS A N 1
ATOM 1219 C CA . HIS A 1 213 ? 21.280 48.007 1.342 1.00 81.56 541 HIS A CA 1
ATOM 1220 C C . HIS A 1 213 ? 20.122 48.864 1.836 1.00 93.47 541 HIS A C 1
ATOM 1221 O O . HIS A 1 213 ? 19.525 48.567 2.869 1.00 105.88 541 HIS A O 1
ATOM 1228 N N . GLU A 1 214 ? 19.799 49.926 1.116 1.00 92.08 542 GLU A N 1
ATOM 1229 C CA . GLU A 1 214 ? 18.906 50.935 1.685 1.00 107.53 542 GLU A CA 1
ATOM 1230 C C . GLU A 1 214 ? 17.386 50.684 1.838 1.00 109.18 542 GLU A C 1
ATOM 1231 O O . GLU A 1 214 ? 16.804 51.241 2.767 1.00 122.62 542 GLU A O 1
ATOM 1237 N N . GLY A 1 215 ? 16.719 49.877 1.010 1.00 100.17 543 GLY A N 1
ATOM 1238 C CA . GLY A 1 215 ? 17.295 49.019 0.000 1.00 96.60 543 GLY A CA 1
ATOM 1239 C C . GLY A 1 215 ? 17.245 49.517 -1.426 1.00 95.66 543 GLY A C 1
ATOM 1240 O O . GLY A 1 215 ? 16.179 49.642 -2.027 1.00 99.36 543 GLY A O 1
ATOM 1241 N N . LYS A 1 216 ? 18.420 49.820 -1.957 1.00 92.84 544 LYS A N 1
ATOM 1242 C CA . LYS A 1 216 ? 18.627 49.841 -3.393 1.00 90.89 544 LYS A CA 1
ATOM 1243 C C . LYS A 1 216 ? 19.850 48.970 -3.646 1.00 80.98 544 LYS A C 1
ATOM 1244 O O . LYS A 1 216 ? 20.481 48.512 -2.695 1.00 80.34 544 LYS A O 1
ATOM 1250 N N . VAL A 1 217 ? 20.172 48.709 -4.908 1.00 76.92 545 VAL A N 1
ATOM 1251 C CA . VAL A 1 217 ? 21.303 47.844 -5.213 1.00 70.86 545 VAL A CA 1
ATOM 1252 C C . VAL A 1 217 ? 22.613 48.514 -4.793 1.00 73.23 545 VAL A C 1
ATOM 1253 O O . VAL A 1 217 ? 22.982 49.568 -5.311 1.00 76.99 545 VAL A O 1
ATOM 1257 N N . ALA A 1 218 ? 23.299 47.900 -3.832 1.00 62.57 546 ALA A N 1
ATOM 1258 C CA . ALA A 1 218 ? 24.550 48.442 -3.300 1.00 62.06 546 ALA A CA 1
ATOM 1259 C C . ALA A 1 218 ? 25.767 47.832 -3.981 1.00 63.10 546 ALA A C 1
ATOM 1260 O O . ALA A 1 218 ? 26.881 48.356 -3.884 1.00 65.35 546 ALA A O 1
ATOM 1262 N N . GLY A 1 219 ? 25.555 46.713 -4.662 1.00 58.92 547 GLY A N 1
ATOM 1263 C CA . GLY A 1 219 ? 26.631 46.034 -5.357 1.00 65.89 547 GLY A CA 1
ATOM 1264 C C . GLY A 1 219 ? 26.142 44.803 -6.096 1.00 62.10 547 GLY A C 1
ATOM 1265 O O . GLY A 1 219 ? 25.059 44.295 -5.822 1.00 60.98 547 GLY A O 1
ATOM 1266 N N . PHE A 1 220 ? 26.945 44.343 -7.047 1.00 59.95 548 PHE A N 1
ATOM 1267 C CA . PHE A 1 220 ? 26.675 43.116 -7.784 1.00 56.64 548 PHE A CA 1
ATOM 1268 C C . PHE A 1 220 ? 27.975 42.643 -8.409 1.00 65.42 548 PHE A C 1
ATOM 1269 O O . PHE A 1 220 ? 28.747 43.439 -8.937 1.00 70.99 548 PHE A O 1
ATOM 1277 N N . GLY A 1 221 ? 28.232 41.350 -8.323 1.00 58.08 549 GLY A N 1
ATOM 1278 C CA . GLY A 1 221 ? 29.417 40.789 -8.929 1.00 52.93 549 GLY A CA 1
ATOM 1279 C C . GLY A 1 221 ? 29.945 39.654 -8.096 1.00 54.98 549 GLY A C 1
ATOM 1280 O O . GLY A 1 221 ? 29.233 39.090 -7.266 1.00 52.51 549 GLY A O 1
ATOM 1281 N N . THR A 1 222 ? 31.202 39.316 -8.329 1.00 51.79 550 THR A N 1
ATOM 1282 C CA . THR A 1 222 ? 31.863 38.281 -7.566 1.00 47.44 550 THR A CA 1
ATOM 1283 C C . THR A 1 222 ? 32.212 38.814 -6.186 1.00 50.83 550 THR A C 1
ATOM 1284 O O . THR A 1 222 ? 32.112 40.013 -5.934 1.00 52.11 550 THR A O 1
ATOM 1288 N N . HIS A 1 223 ? 32.623 37.915 -5.300 1.00 47.19 551 HIS A N 1
ATOM 1289 C CA . HIS A 1 223 ? 33.082 38.291 -3.974 1.00 48.30 551 HIS A CA 1
ATOM 1290 C C . HIS A 1 223 ? 34.239 39.293 -4.054 1.00 50.08 551 HIS A C 1
ATOM 1291 O O . HIS A 1 223 ? 34.247 40.310 -3.352 1.00 45.43 551 HIS A O 1
ATOM 1298 N N . LYS A 1 224 ? 35.204 39.018 -4.929 1.00 54.34 552 LYS A N 1
ATOM 1299 C CA . LYS A 1 224 ? 36.356 39.906 -5.074 1.00 55.07 552 LYS A CA 1
ATOM 1300 C C . LYS A 1 224 ? 35.902 41.271 -5.578 1.00 54.19 552 LYS A C 1
ATOM 1301 O O . LYS A 1 224 ? 36.288 42.300 -5.027 1.00 58.70 552 LYS A O 1
ATOM 1307 N N . GLU A 1 225 ? 35.051 41.279 -6.599 1.00 51.10 553 GLU A N 1
ATOM 1308 C CA . GLU A 1 225 ? 34.527 42.530 -7.133 1.00 58.11 553 GLU A CA 1
ATOM 1309 C C . GLU A 1 225 ? 33.784 43.344 -6.081 1.00 58.30 553 GLU A C 1
ATOM 1310 O O . GLU A 1 225 ? 33.936 44.556 -6.014 1.00 52.76 553 GLU A O 1
ATOM 1316 N N . LEU A 1 226 ? 32.985 42.676 -5.257 1.00 50.56 554 LEU A N 1
ATOM 1317 C CA . LEU A 1 226 ? 32.249 43.364 -4.203 1.00 44.38 554 LEU A CA 1
ATOM 1318 C C . LEU A 1 226 ? 33.152 43.934 -3.108 1.00 42.88 554 LEU A C 1
ATOM 1319 O O . LEU A 1 226 ? 32.878 45.011 -2.588 1.00 54.26 554 LEU A O 1
ATOM 1324 N N . LEU A 1 227 ? 34.221 43.234 -2.749 1.00 43.23 555 LEU A N 1
ATOM 1325 C CA . LEU A 1 227 ? 35.138 43.797 -1.766 1.00 48.46 555 LEU A CA 1
ATOM 1326 C C . LEU A 1 227 ? 35.680 45.125 -2.292 1.00 53.40 555 LEU A C 1
ATOM 1327 O O . LEU A 1 227 ? 35.900 46.057 -1.533 1.00 53.80 555 LEU A O 1
ATOM 1332 N N . GLU A 1 228 ? 35.840 45.204 -3.609 1.00 46.32 556 GLU A N 1
ATOM 1333 C CA . GLU A 1 228 ? 36.498 46.334 -4.237 1.00 49.82 556 GLU A CA 1
ATOM 1334 C C . GLU A 1 228 ? 35.599 47.547 -4.397 1.00 52.05 556 GLU A C 1
ATOM 1335 O O . GLU A 1 228 ? 36.098 48.623 -4.648 1.00 53.76 556 GLU A O 1
ATOM 1341 N N . HIS A 1 229 ? 34.284 47.396 -4.273 1.00 51.48 557 HIS A N 1
ATOM 1342 C CA . HIS A 1 229 ? 33.436 48.575 -4.474 1.00 61.13 557 HIS A CA 1
ATOM 1343 C C . HIS A 1 229 ? 32.120 48.590 -3.712 1.00 60.37 557 HIS A C 1
ATOM 1344 O O . HIS A 1 229 ? 31.232 49.379 -4.037 1.00 66.26 557 HIS A O 1
ATOM 1351 N N . CYS A 1 230 ? 31.968 47.725 -2.717 1.00 51.61 558 CYS A N 1
ATOM 1352 C CA . CYS A 1 230 ? 30.683 47.634 -2.015 1.00 51.96 558 CYS A CA 1
ATOM 1353 C C . CYS A 1 230 ? 30.894 47.622 -0.510 1.00 54.23 558 CYS A C 1
ATOM 1354 O O . CYS A 1 230 ? 31.182 46.578 0.079 1.00 54.41 558 CYS A O 1
ATOM 1357 N N . LYS A 1 231 ? 30.767 48.792 0.111 1.00 59.51 559 LYS A N 1
ATOM 1358 C CA . LYS A 1 231 ? 30.993 48.896 1.546 1.00 53.85 559 LYS A CA 1
ATOM 1359 C C . LYS A 1 231 ? 30.026 48.032 2.361 1.00 52.95 559 L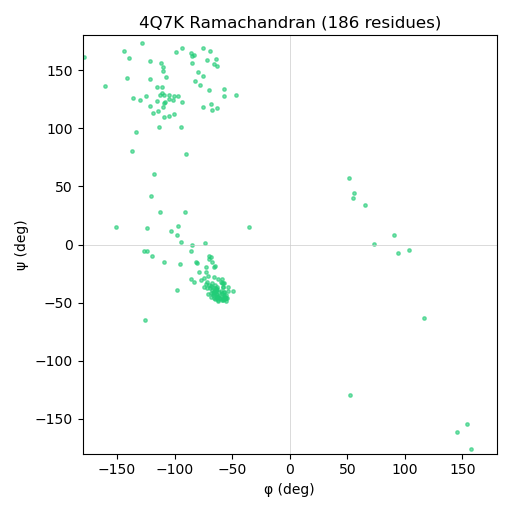YS A C 1
ATOM 1360 O O . LYS A 1 231 ? 30.475 47.350 3.284 1.00 54.25 559 LYS A O 1
ATOM 1366 N N . PRO A 1 232 ? 28.710 48.026 2.023 1.00 55.78 560 PRO A N 1
ATOM 1367 C CA . PRO A 1 232 ? 27.827 47.128 2.773 1.00 56.47 560 PRO A CA 1
ATOM 1368 C C . PRO A 1 232 ? 28.320 45.682 2.772 1.00 52.65 560 PRO A C 1
ATOM 1369 O O . PRO A 1 232 ? 28.199 44.990 3.782 1.00 50.20 560 PRO A O 1
ATOM 1373 N N . TYR A 1 233 ? 28.887 45.242 1.655 1.00 53.61 561 TYR A N 1
ATOM 1374 C CA . TYR A 1 233 ? 29.353 43.872 1.563 1.00 48.05 561 TYR A CA 1
ATOM 1375 C C . TYR A 1 233 ? 30.593 43.672 2.431 1.00 49.23 561 TYR A C 1
ATOM 1376 O O . TYR A 1 233 ? 30.702 42.666 3.135 1.00 48.91 561 TYR A O 1
ATOM 1385 N N . ARG A 1 234 ? 31.519 44.631 2.391 1.00 50.24 562 ARG A N 1
ATOM 1386 C CA . ARG A 1 234 ? 32.699 44.580 3.254 1.00 50.88 562 ARG A CA 1
ATOM 1387 C C . ARG A 1 234 ? 32.294 44.421 4.726 1.00 50.80 562 ARG A C 1
ATOM 1388 O O . ARG A 1 234 ? 32.930 43.661 5.469 1.00 51.58 562 ARG A O 1
ATOM 1396 N N . GLU A 1 235 ? 31.241 45.120 5.143 1.00 48.41 563 GLU A N 1
ATOM 1397 C CA . GLU A 1 235 ? 30.815 45.052 6.540 1.00 51.10 563 GLU A CA 1
ATOM 1398 C C . GLU A 1 235 ? 30.178 43.703 6.857 1.00 49.58 563 GLU A C 1
ATOM 1399 O O . GLU A 1 235 ? 30.386 43.155 7.948 1.00 47.58 563 GLU A O 1
ATOM 1405 N N . ILE A 1 236 ? 29.416 43.162 5.909 1.00 46.79 564 ILE A N 1
ATOM 1406 C CA . ILE A 1 236 ? 28.781 41.862 6.124 1.00 51.33 564 ILE A CA 1
ATOM 1407 C C . ILE A 1 236 ? 29.869 40.810 6.244 1.00 51.51 564 ILE A C 1
ATOM 1408 O O . ILE A 1 236 ? 29.858 39.985 7.161 1.00 47.01 564 ILE A O 1
ATOM 1413 N N . TYR A 1 237 ? 30.824 40.868 5.320 1.00 44.54 565 TYR A N 1
ATOM 1414 C CA . TYR A 1 237 ? 31.924 39.917 5.299 1.00 49.46 565 TYR A CA 1
ATOM 1415 C C . TYR A 1 237 ? 32.688 39.961 6.618 1.00 53.26 565 TYR A C 1
ATOM 1416 O O . TYR A 1 237 ? 32.948 38.918 7.227 1.00 50.40 565 TYR A O 1
ATOM 1425 N N . GLU A 1 238 ? 33.024 41.163 7.077 1.00 48.93 566 GLU A N 1
ATOM 1426 C CA . GLU A 1 238 ? 33.751 41.287 8.333 1.00 55.43 566 GLU A CA 1
ATOM 1427 C C . GLU A 1 238 ? 32.916 40.795 9.519 1.00 57.25 566 GLU A C 1
ATOM 1428 O O . GLU A 1 238 ? 33.451 40.226 10.464 1.00 54.99 566 GLU A O 1
ATOM 1434 N N . SER A 1 239 ? 31.603 41.001 9.474 1.00 51.09 567 SER A N 1
ATOM 1435 C CA . SER A 1 239 ? 30.771 40.592 10.599 1.00 51.75 567 SER A CA 1
ATOM 1436 C C . SER A 1 239 ? 30.781 39.063 10.749 1.00 52.91 567 SER A C 1
ATOM 1437 O O . SER A 1 239 ? 30.484 38.533 11.823 1.00 56.79 567 SER A O 1
ATOM 1440 N N . GLN A 1 240 ? 31.157 38.359 9.685 1.00 50.88 568 GLN A N 1
ATOM 1441 C CA . GLN A 1 240 ? 31.186 36.899 9.721 1.00 59.40 568 GLN A CA 1
ATOM 1442 C C . GLN A 1 240 ? 32.608 36.327 9.722 1.00 66.13 568 GLN A C 1
ATOM 1443 O O . GLN A 1 240 ? 32.804 35.155 10.042 1.00 65.05 568 GLN A O 1
ATOM 1449 N N . PHE A 1 241 ? 33.594 37.161 9.391 1.00 72.26 569 PHE A N 1
ATOM 1450 C CA . PHE A 1 241 ? 35.005 36.766 9.444 1.00 75.30 569 PHE A CA 1
ATOM 1451 C C . PHE A 1 241 ? 35.887 37.905 9.959 1.00 78.48 569 PHE A C 1
ATOM 1452 O O . PHE A 1 241 ? 35.650 39.067 9.652 1.00 83.37 569 PHE A O 1
ATOM 1460 N N . GLY A 1 242 ? 36.913 37.573 10.732 1.00 86.96 570 GLY A N 1
ATOM 1461 C CA . GLY A 1 242 ? 37.808 38.584 11.273 1.00 89.55 570 GLY A CA 1
ATOM 1462 C C . GLY A 1 242 ? 38.543 39.381 10.208 1.00 84.37 570 GLY A C 1
ATOM 1463 O O . GLY A 1 242 ? 39.763 39.540 10.263 1.00 84.73 570 GLY A O 1
#

Radius of gyration: 17.07 Å; Cα contacts (8 Å, |Δi|>4): 328; chains: 1; bounding box: 41×48×29 Å

CATH classification: 3.40.50.300

GO terms:
  GO:0005515 protein binding (F, IPI)

InterPro domains:
  IPR003439 ABC transporter-like, ATP-binding domain [PF00005] (349-498)
  IPR003439 ABC transporter-like, ATP-binding domain [PS50893] (332-567)
  IPR003593 AAA+ ATPase domain [SM00382] (358-544)
  IPR011527 ABC transporter type 1, transmembrane domain [PF00664] (18-285)
  IPR011527 ABC transporter type 1, transmembrane domain [PS50929] (16-298)
  IPR017871 ABC transporter-like, conserved site [PS00211] (470-484)
  IPR027417 P-loop containing nucleoside triphosphate hydrolase [G3DSA:3.40.50.300] (322-573)
  IPR027417 P-loop containing nucleoside triphosphate hydrolase [SSF52540] (321-569)
  IPR036640 ABC transporter type 1, transmembrane domain superfamily [G3DSA:1.20.1560.10] (1-314)
  IPR036640 ABC transporter type 1, transmembrane domain superfamily [SSF90123] (2-317)
  IPR039421 Type 1 protein exporter [PTHR43394] (2-568)

Nearest PDB structures (foldseek):
  4q7k-assembly1_A  TM=1.005E+00  e=1.192E-39  Thermotoga maritima MSB8
  6qv0-assembly1_A  TM=9.129E-01  e=2.726E-31  Thermotoga maritima MSB8
  4q4a-assembly1_A  TM=9.298E-01  e=3.023E-30  Thermotoga maritima MSB8
  4q4j-assembly1_A  TM=9.180E-01  e=7.651E-28  Thermotoga maritima MSB8
  6pan-assembly1_A  TM=8.823E-01  e=4.242E-18  Novosphingobium aromaticivorans DSM 12444

Secondary structure (DSSP, 8-state):
-----TT-EEEEE---STTHHHH---EEEE-SS----SEEHHHHHTTT-TT--HHHHHHHHHHTT-HHHHHHSTTGGG-EE-GGGTTS-HHHHHHHHHHHHHHT--SEEEEES--TTS-HHHHHHHHHHHHHH-TT-EEEEE-S-HHHHTTSSEEEEE-SSSEEEEE-HHHHHHH-HHHHHHHHHH--

Solvent-accessible surface area: 10072 Å² total; per-residue (Å²): 179,46,81,17,162,95,18,15,2,0,0,6,2,86,133,85,10,79,108,26,12,108,170,34,120,129,68,14,61,3,66,85,141,29,84,8,65,57,4,22,1,68,92,2,1,51,124,66,28,158,94,7,75,86,96,64,2,34,70,5,0,89,19,0,62,0,34,118,56,0,99,80,40,131,106,12,31,86,8,135,1,68,155,43,0,151,68,16,61,33,8,37,50,9,40,3,7,1,0,18,4,13,3,82,128,10,127,24,0,7,1,58,35,1,11,63,66,13,75,106,114,12,9,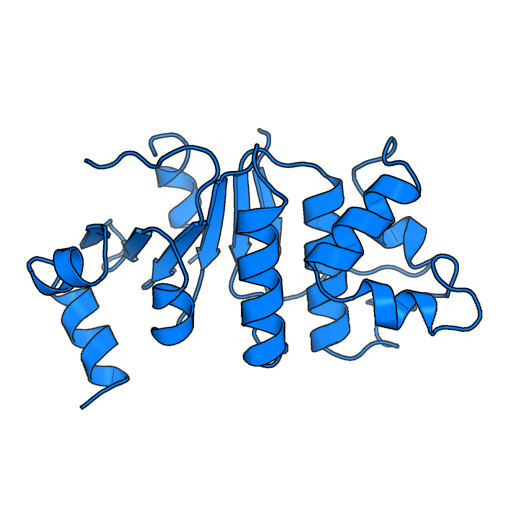94,117,2,1,48,10,4,83,186,141,22,147,40,4,18,5,2,4,47,8,85,79,0,72,5,0,83,45,15,70,67,4,0,0,16,114,153,37,152,64,33,8,26,2,52,38,139,80,0,46,138,101,1,128,28,0,104,110,41,72,123,92,68,86,121

B-factor: mean 61.49, std 24.62, range [27.66, 150.62]